Protein AF-A0A5B2YWI3-F1 (afdb_monomer_lite)

Foldseek 3Di:
DPPPPVVVVVVLVVVVVVVVVVVVVVVVVVVVVVVVVVVVVVVVVVVVLVVVLVVQCVPDDPVSNVVSVVVSVVVVVVVCVVVVVVVVVVVVVVVCVVVVVVVVVVVVVVVVVVLVVCLVVLLVPPLDQDALLVLCVVVVVQQPAAEDEQQAFPLSQVVSCPPVQWHFYAYPVLATQDIGGVCQLCVQPNNVCCVPPRRNPGNQRSLVVRQGADPQSRHGAHPSHDPQEFEAESRDGLSVVLVRQCVPPSRQSHKYQYAYPVRHGGGIDGNVSSRDD

Sequence (277 aa):
MLVNKKNSNEELNRNISKSNNLGGIFHDQLAKILIFSIIGLIVGLIIIHVYGVVFMMGIAGDEIKQKAFDSINTSNQNLFNALLPLFGAWIGAIIAFYFGTKNMDKVYDSLSNTQKSLVEATTNKKITSESLAEIISKNSDSLNIRKVKLGNTIKEAVDQAGILSNVLLIDDNEQPLGLLFISDVTSRVSKDEIEAKYSKTSVKDFLQQFEVLDNITKQKWTVAGVKNYVVVKITDSAKETAQKLQESGFGLSARGVILNNENKPFAIISFDKLVVQ

Secondary structure (DSSP, 8-state):
--SHHHHHHHHHHHHHHHHHHHHHHHHHHHHHHHHHHHHHHHHHHHHHHHHHHHHHHHH--HHHHHHHHHHHHHHHHHHHHHHHHHHHHHHHHHHHHHHHHHHHHHHHHHHHHHHHHHHHHHHHTT--SSBHHHHHHH-HHHH---EEETTSBHHHHHHHHGGG-EEEEE-TTS-EEEEEEHHHHHTTS-HHHHHHTSTTSBHHHHHHHTTPBPTTT-PBP-TT----SEEEETTSBHHHHHHHHHHTS-GGG-EEEEE-TTS-EEEEEEGGGGS--

Radius of gyration: 30.48 Å; chains: 1; bounding box: 76×45×86 Å

pLDDT: mean 82.08, std 13.84, range [46.5, 98.31]

Structure (mmCIF, N/CA/C/O backbone):
data_AF-A0A5B2YWI3-F1
#
_entry.id   AF-A0A5B2YWI3-F1
#
loop_
_atom_site.group_PDB
_atom_site.id
_atom_site.type_symbol
_atom_site.label_atom_id
_atom_site.label_alt_id
_atom_site.label_comp_id
_atom_site.label_asym_id
_atom_site.label_entity_id
_atom_site.label_seq_id
_atom_site.pdbx_PDB_ins_code
_atom_site.Cartn_x
_atom_site.Cartn_y
_atom_site.Cartn_z
_atom_site.occupancy
_atom_site.B_iso_or_equiv
_atom_site.auth_seq_id
_atom_site.auth_comp_id
_atom_site.auth_asym_id
_atom_site.auth_atom_id
_atom_site.pdbx_PDB_model_num
ATOM 1 N N . MET A 1 1 ? -1.315 19.128 25.408 1.00 51.31 1 MET A N 1
ATOM 2 C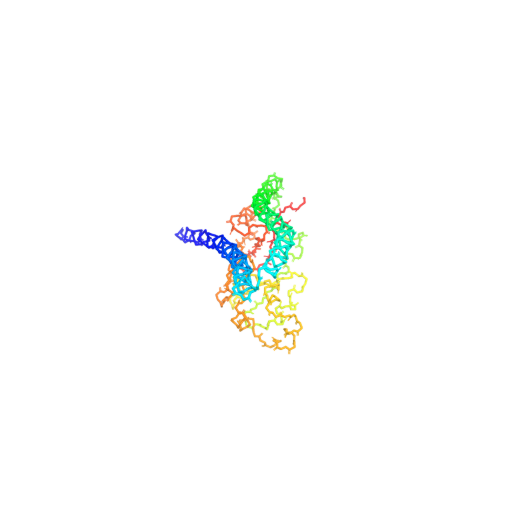 CA . MET A 1 1 ? -0.885 18.004 24.540 1.00 51.31 1 MET A CA 1
ATOM 3 C C . MET A 1 1 ? -1.127 18.321 23.049 1.00 51.31 1 MET A C 1
ATOM 5 O O . MET A 1 1 ? -1.657 17.498 22.319 1.00 51.31 1 MET A O 1
ATOM 9 N N . LEU A 1 2 ? -0.750 19.524 22.582 1.00 46.94 2 LEU A N 1
ATOM 10 C CA . LEU A 1 2 ? -1.032 20.030 21.219 1.00 46.94 2 LEU A CA 1
ATOM 11 C C . LEU A 1 2 ? 0.236 20.246 20.369 1.00 46.94 2 LEU A C 1
ATOM 13 O O . LEU A 1 2 ? 0.150 20.644 19.215 1.00 46.94 2 LEU A O 1
ATOM 17 N N . VAL A 1 3 ? 1.417 19.951 20.920 1.00 48.62 3 VAL A N 1
ATOM 18 C CA . VAL A 1 3 ? 2.710 20.271 20.292 1.00 48.62 3 VAL A CA 1
ATOM 19 C C . VAL A 1 3 ? 3.150 19.214 19.263 1.00 48.62 3 VAL A C 1
ATOM 21 O O . VAL A 1 3 ? 3.983 19.500 18.416 1.00 48.62 3 VAL A O 1
ATOM 24 N N . ASN A 1 4 ? 2.543 18.018 19.240 1.00 54.75 4 ASN A N 1
ATOM 25 C CA . ASN A 1 4 ? 3.059 16.900 18.434 1.00 54.75 4 ASN A CA 1
ATOM 26 C C . ASN A 1 4 ? 2.421 16.727 17.036 1.00 54.75 4 ASN A C 1
ATOM 28 O O . ASN A 1 4 ? 2.931 15.965 16.222 1.00 54.75 4 ASN A O 1
ATOM 32 N N . LYS A 1 5 ? 1.325 17.436 16.715 1.00 48.81 5 LYS A N 1
ATOM 33 C CA . LYS A 1 5 ? 0.694 17.348 15.378 1.00 48.81 5 LYS A CA 1
ATOM 34 C C . LYS A 1 5 ? 1.457 18.125 14.300 1.00 48.81 5 LYS A C 1
ATOM 36 O O . LYS A 1 5 ? 1.437 17.728 13.140 1.00 48.81 5 LYS A O 1
ATOM 41 N N . LYS A 1 6 ? 2.145 19.210 14.673 1.00 57.22 6 LYS A N 1
ATOM 42 C CA . LYS A 1 6 ? 2.868 20.055 13.712 1.00 57.22 6 LYS A CA 1
ATOM 43 C C . LYS A 1 6 ? 4.091 19.333 13.130 1.00 57.22 6 LYS A C 1
ATOM 45 O O . LYS A 1 6 ? 4.275 19.342 11.919 1.00 57.22 6 LYS A O 1
ATOM 50 N N . ASN A 1 7 ? 4.825 18.598 13.969 1.00 64.94 7 ASN A N 1
ATOM 51 C CA . ASN A 1 7 ? 6.004 17.838 13.544 1.00 64.94 7 ASN A CA 1
ATOM 52 C C . ASN A 1 7 ? 5.653 16.664 12.615 1.00 64.94 7 ASN A C 1
ATOM 54 O O . ASN A 1 7 ? 6.358 16.432 11.640 1.00 64.94 7 ASN A O 1
ATOM 58 N N . SER A 1 8 ? 4.530 15.975 12.854 1.00 60.38 8 SER A N 1
ATOM 59 C CA . SER A 1 8 ? 4.089 14.848 12.015 1.00 60.38 8 SER A CA 1
ATOM 60 C C . SER A 1 8 ? 3.757 15.274 10.580 1.00 60.38 8 SER A C 1
ATOM 62 O O . SER A 1 8 ? 4.061 14.547 9.637 1.00 60.38 8 SER A O 1
ATOM 64 N N . ASN A 1 9 ? 3.150 16.451 10.400 1.00 55.88 9 ASN A N 1
ATOM 65 C CA . ASN A 1 9 ? 2.827 16.975 9.070 1.00 55.88 9 ASN A CA 1
ATOM 66 C C . ASN A 1 9 ? 4.073 17.492 8.337 1.00 55.88 9 ASN A C 1
ATOM 68 O O . ASN A 1 9 ? 4.183 17.325 7.123 1.00 55.88 9 ASN A O 1
ATOM 72 N N . GLU A 1 10 ? 5.031 18.086 9.054 1.00 68.69 10 GLU A N 1
ATOM 73 C CA . GLU A 1 10 ? 6.310 18.504 8.467 1.00 68.69 10 GLU A CA 1
ATOM 74 C C . GLU A 1 10 ? 7.158 17.303 8.023 1.00 68.69 10 GLU A C 1
ATOM 76 O O . GLU A 1 10 ? 7.793 17.347 6.967 1.00 68.69 10 GLU A O 1
ATOM 81 N N . GLU A 1 11 ? 7.124 16.204 8.777 1.00 65.00 11 GLU A N 1
ATOM 82 C CA . GLU A 1 11 ? 7.841 14.973 8.445 1.00 65.00 11 GLU A CA 1
ATOM 83 C C . GLU A 1 11 ? 7.199 14.226 7.263 1.00 65.00 11 GLU A C 1
ATOM 85 O O . GLU A 1 11 ? 7.910 13.794 6.351 1.00 65.00 11 GLU A O 1
ATOM 90 N N . LEU A 1 12 ? 5.862 14.167 7.198 1.00 55.69 12 LEU A N 1
ATOM 91 C CA . LEU A 1 12 ? 5.133 13.628 6.043 1.00 55.69 12 LEU A CA 1
ATOM 92 C C . LEU A 1 12 ? 5.421 14.442 4.769 1.00 55.69 12 LEU A C 1
ATOM 94 O O . LEU A 1 12 ? 5.770 13.868 3.738 1.00 55.69 12 LEU A O 1
ATOM 98 N N . ASN A 1 13 ? 5.375 15.777 4.852 1.00 53.84 13 ASN A N 1
ATOM 99 C CA . ASN A 1 13 ? 5.700 16.655 3.724 1.00 53.84 13 ASN A CA 1
ATOM 100 C C . ASN A 1 13 ? 7.167 16.523 3.284 1.00 53.84 13 ASN A C 1
ATOM 102 O O . ASN A 1 13 ? 7.450 16.529 2.084 1.00 53.84 13 ASN A O 1
ATOM 106 N N . ARG A 1 14 ? 8.110 16.334 4.221 1.00 66.06 14 ARG A N 1
ATOM 107 C CA . ARG A 1 14 ? 9.514 16.018 3.891 1.00 66.06 14 ARG A CA 1
ATOM 108 C C . ARG A 1 14 ? 9.659 14.678 3.176 1.00 66.06 14 ARG A C 1
ATOM 110 O O . ARG A 1 14 ? 10.455 14.582 2.244 1.00 66.06 14 ARG A O 1
ATOM 117 N N . ASN A 1 15 ? 8.914 13.658 3.589 1.00 55.47 15 ASN A N 1
ATOM 118 C CA . ASN A 1 15 ? 8.989 12.330 2.982 1.00 55.47 15 ASN A CA 1
ATOM 119 C C . ASN A 1 15 ? 8.347 12.296 1.587 1.00 55.47 15 ASN A C 1
ATOM 121 O O . ASN A 1 15 ? 8.927 11.706 0.676 1.00 55.47 15 ASN A O 1
ATOM 125 N N . ILE A 1 16 ? 7.236 13.010 1.377 1.00 51.94 16 ILE A N 1
ATOM 126 C CA . ILE A 1 16 ? 6.629 13.203 0.048 1.00 51.94 16 ILE A CA 1
ATOM 127 C C . ILE A 1 16 ? 7.585 13.987 -0.866 1.00 51.94 16 ILE A C 1
ATOM 129 O O . ILE A 1 16 ? 7.842 13.575 -1.995 1.00 51.94 16 ILE A O 1
ATOM 133 N N . SER A 1 17 ? 8.203 15.059 -0.358 1.00 48.91 17 SER A N 1
ATOM 134 C CA . SER A 1 17 ? 9.234 15.818 -1.082 1.00 48.91 17 SER A CA 1
ATOM 135 C C . SER A 1 17 ? 10.439 14.949 -1.473 1.00 48.91 17 SER A C 1
ATOM 137 O O . SER A 1 17 ? 10.913 15.034 -2.607 1.00 48.91 17 SER A O 1
ATOM 139 N N . LYS A 1 18 ? 10.914 14.067 -0.580 1.00 50.62 18 LYS A N 1
ATOM 140 C CA . LYS A 1 18 ? 12.000 13.117 -0.876 1.00 50.62 18 LYS A CA 1
ATOM 141 C C . LYS A 1 18 ? 11.598 12.048 -1.892 1.00 50.62 18 LYS A C 1
ATOM 143 O O . LYS A 1 18 ? 12.406 11.735 -2.759 1.00 50.62 18 LYS A O 1
ATOM 148 N N . SER A 1 19 ? 10.380 11.512 -1.809 1.00 46.50 19 SER A N 1
ATOM 149 C CA . SER A 1 19 ? 9.840 10.536 -2.769 1.00 46.50 19 SER A CA 1
ATOM 150 C C . SER A 1 19 ? 9.748 11.126 -4.178 1.00 46.50 19 SER A C 1
ATOM 152 O O . SER A 1 19 ? 10.214 10.515 -5.140 1.00 46.50 19 SER A O 1
ATOM 154 N N . ASN A 1 20 ? 9.236 12.354 -4.292 1.00 52.19 20 ASN A N 1
ATOM 155 C CA . ASN A 1 20 ? 9.150 13.067 -5.568 1.00 52.19 20 ASN A CA 1
ATOM 156 C C . ASN A 1 20 ? 10.547 13.394 -6.124 1.00 52.19 20 ASN A C 1
ATOM 158 O O . ASN A 1 20 ? 10.772 13.304 -7.330 1.00 52.19 20 ASN A O 1
ATOM 162 N N . ASN A 1 21 ? 11.516 13.678 -5.246 1.00 55.94 21 ASN A N 1
ATOM 163 C CA . ASN A 1 21 ? 12.917 13.815 -5.642 1.00 55.94 21 ASN A CA 1
ATOM 164 C C . ASN A 1 21 ? 13.543 12.489 -6.092 1.00 55.94 21 ASN A C 1
ATOM 166 O O . ASN A 1 21 ? 14.336 12.501 -7.023 1.00 55.94 21 ASN A O 1
ATOM 170 N N . LEU A 1 22 ? 13.204 11.345 -5.487 1.00 50.38 22 LEU A N 1
ATOM 171 C CA . LEU A 1 22 ? 13.764 10.049 -5.890 1.00 50.38 22 LEU A CA 1
ATOM 172 C C . LEU A 1 22 ? 13.316 9.643 -7.298 1.00 50.38 22 LEU A C 1
ATOM 174 O O . LEU A 1 22 ? 14.142 9.185 -8.084 1.00 50.38 22 LEU A O 1
ATOM 178 N N . GLY A 1 23 ? 12.038 9.863 -7.628 1.00 58.47 23 GLY A N 1
ATOM 179 C CA . GLY A 1 23 ? 11.531 9.689 -8.991 1.00 58.47 23 GLY A CA 1
ATOM 180 C C . GLY A 1 23 ? 12.249 10.613 -9.974 1.00 58.47 23 GLY A C 1
ATOM 181 O O . GLY A 1 23 ? 12.779 10.148 -10.980 1.00 58.47 23 GLY A O 1
ATOM 182 N N . GLY A 1 24 ? 12.370 11.902 -9.636 1.00 64.56 24 GLY A N 1
ATOM 183 C CA . GLY A 1 24 ? 13.103 12.876 -10.451 1.00 64.56 24 GLY A CA 1
ATOM 184 C C . GLY A 1 24 ? 14.574 12.507 -10.675 1.00 64.56 24 GLY A C 1
ATOM 185 O O . GLY A 1 24 ? 15.054 12.558 -11.804 1.00 64.56 24 GLY A O 1
ATOM 186 N N . ILE A 1 25 ? 15.276 12.062 -9.629 1.00 67.75 25 ILE A N 1
ATOM 187 C CA . ILE A 1 25 ? 16.683 11.643 -9.698 1.00 67.75 25 ILE A CA 1
ATOM 188 C C . ILE A 1 25 ? 16.831 10.373 -10.540 1.00 67.75 25 ILE A C 1
ATOM 190 O O . ILE A 1 25 ? 17.742 10.298 -11.359 1.00 67.75 25 ILE A O 1
ATOM 194 N N . PHE A 1 26 ? 15.951 9.382 -10.372 1.00 68.62 26 PHE A N 1
ATOM 195 C CA . PHE A 1 26 ? 16.012 8.141 -11.148 1.00 68.62 26 PHE A CA 1
ATOM 196 C C . PHE A 1 26 ? 15.735 8.389 -12.635 1.00 68.62 26 PHE A C 1
ATOM 198 O O . PHE A 1 26 ? 16.459 7.877 -13.488 1.00 68.62 26 PHE A O 1
ATOM 205 N N . HIS A 1 27 ? 14.745 9.229 -12.951 1.00 65.06 27 HIS A N 1
ATOM 206 C CA . HIS A 1 27 ? 14.454 9.631 -14.326 1.00 65.06 27 HIS A CA 1
ATOM 207 C C . HIS A 1 27 ? 15.604 10.427 -14.957 1.00 65.06 27 HIS A C 1
ATOM 209 O O . HIS A 1 27 ? 15.972 10.151 -16.098 1.00 65.06 27 HIS A O 1
ATOM 215 N N . ASP A 1 28 ? 16.215 11.352 -14.216 1.00 73.44 28 ASP A N 1
ATOM 216 C CA . ASP A 1 28 ? 17.361 12.141 -14.683 1.00 73.44 28 ASP A CA 1
ATOM 217 C C . ASP A 1 28 ? 18.615 11.269 -14.898 1.00 73.44 28 ASP A C 1
ATOM 219 O O . ASP A 1 28 ? 19.306 11.395 -15.909 1.00 73.44 28 ASP A O 1
ATOM 223 N N . GLN A 1 29 ? 18.880 10.315 -14.000 1.00 76.81 29 GLN A N 1
ATOM 224 C CA . GLN A 1 29 ? 19.989 9.359 -14.123 1.00 76.81 29 GLN A CA 1
ATOM 225 C C . GLN A 1 29 ? 19.813 8.430 -15.332 1.00 76.81 29 GLN A C 1
ATOM 227 O O . GLN A 1 29 ? 20.747 8.270 -16.119 1.00 76.81 29 GLN A O 1
ATOM 232 N N . LEU A 1 30 ? 18.620 7.855 -15.523 1.00 72.75 30 LEU A N 1
ATOM 233 C CA . LEU A 1 30 ? 18.324 7.009 -16.684 1.00 72.75 30 LEU A CA 1
ATOM 234 C C . LEU A 1 30 ? 18.436 7.783 -17.996 1.00 72.75 30 LEU A C 1
ATOM 236 O O . LEU A 1 30 ? 19.030 7.274 -18.945 1.00 72.75 30 LEU A O 1
ATOM 240 N N . ALA A 1 31 ? 17.911 9.011 -18.044 1.00 74.25 31 ALA A N 1
ATOM 241 C CA . ALA A 1 31 ? 18.015 9.870 -19.219 1.00 74.25 31 ALA A CA 1
ATOM 242 C C . ALA A 1 31 ? 19.481 10.172 -19.557 1.00 74.25 31 ALA A C 1
ATOM 244 O O . ALA A 1 31 ? 19.888 10.022 -20.709 1.00 74.25 31 ALA A O 1
ATOM 245 N N . LYS A 1 32 ? 20.297 10.519 -18.554 1.00 78.00 32 LYS A N 1
ATOM 246 C CA . LYS A 1 32 ? 21.740 10.741 -18.727 1.00 78.00 32 LYS A CA 1
ATOM 247 C C . LYS A 1 32 ? 22.443 9.498 -19.259 1.00 78.00 32 LYS A C 1
ATOM 249 O O . LYS A 1 32 ? 23.172 9.610 -20.239 1.00 78.00 32 LYS A O 1
ATOM 254 N N . ILE A 1 33 ? 22.204 8.326 -18.666 1.00 81.75 33 ILE A N 1
ATOM 255 C CA . ILE A 1 33 ? 22.803 7.061 -19.120 1.00 81.75 33 ILE A CA 1
ATOM 256 C C . ILE A 1 33 ? 22.428 6.790 -20.580 1.00 81.75 33 ILE A C 1
ATOM 258 O O . ILE A 1 33 ? 23.317 6.569 -21.394 1.00 81.75 33 ILE A O 1
ATOM 262 N N . LEU A 1 34 ? 21.144 6.890 -20.937 1.00 76.81 34 LEU A N 1
ATOM 263 C CA . LEU A 1 34 ? 20.674 6.697 -22.313 1.00 76.81 34 LEU A CA 1
ATOM 264 C C . LEU A 1 34 ? 21.344 7.662 -23.300 1.00 76.81 34 LEU A C 1
ATOM 266 O O . LEU A 1 34 ? 21.800 7.234 -24.360 1.00 76.81 34 LEU A O 1
ATOM 270 N N . ILE A 1 35 ? 21.447 8.945 -22.944 1.00 78.25 35 ILE A N 1
ATOM 271 C CA . ILE A 1 35 ? 22.103 9.962 -23.775 1.00 78.25 35 ILE A CA 1
ATOM 272 C C . ILE A 1 35 ? 23.592 9.634 -23.951 1.00 78.25 35 ILE A C 1
ATOM 274 O O . ILE A 1 35 ? 24.078 9.594 -25.082 1.00 78.25 35 ILE A O 1
ATOM 278 N N . PHE A 1 36 ? 24.317 9.350 -22.865 1.00 82.88 36 PHE A N 1
ATOM 279 C CA . PHE A 1 36 ? 25.749 9.044 -22.930 1.00 82.88 36 PHE A CA 1
ATOM 280 C C . PHE A 1 36 ? 26.041 7.737 -23.674 1.00 82.88 36 PHE A C 1
ATOM 282 O O . PHE A 1 36 ? 26.993 7.691 -24.450 1.00 82.88 36 PHE A O 1
ATOM 289 N N . SER A 1 37 ? 25.221 6.697 -23.496 1.00 78.62 37 SER A N 1
ATOM 290 C CA . SER A 1 37 ? 25.368 5.430 -24.219 1.00 78.62 37 SER A CA 1
ATOM 291 C C . SER A 1 37 ? 25.197 5.612 -25.727 1.00 78.62 37 SER A C 1
ATOM 293 O O . SER A 1 37 ? 25.974 5.055 -26.501 1.00 78.62 37 SER A O 1
ATOM 295 N N . ILE A 1 38 ? 24.228 6.426 -26.156 1.00 78.25 38 ILE A N 1
ATOM 296 C CA . ILE A 1 38 ? 23.991 6.698 -27.580 1.00 78.25 38 ILE A CA 1
ATOM 297 C C . ILE A 1 38 ? 25.116 7.549 -28.172 1.00 78.25 38 ILE A C 1
ATOM 299 O O . ILE A 1 38 ? 25.629 7.214 -29.238 1.00 78.25 38 ILE A O 1
ATOM 303 N N . ILE A 1 39 ? 25.550 8.605 -27.475 1.00 82.88 39 ILE A N 1
ATOM 304 C CA . ILE A 1 39 ? 26.697 9.418 -27.912 1.00 82.88 39 ILE A CA 1
ATOM 305 C C . ILE A 1 39 ? 27.948 8.541 -28.030 1.00 82.88 39 ILE A C 1
ATOM 307 O O . ILE A 1 39 ? 28.644 8.606 -29.041 1.00 82.88 39 ILE A O 1
ATOM 311 N N . GLY A 1 40 ? 28.205 7.682 -27.040 1.00 85.62 40 GLY A N 1
ATOM 312 C CA . GLY A 1 40 ? 29.332 6.752 -27.054 1.00 85.62 40 GLY A CA 1
ATOM 313 C C . GLY A 1 40 ? 29.288 5.793 -28.243 1.00 85.62 40 GLY A C 1
ATOM 314 O O . GLY A 1 40 ? 30.303 5.599 -28.911 1.00 85.62 40 GLY A O 1
ATOM 315 N N . LEU A 1 41 ? 28.109 5.252 -28.561 1.00 83.38 41 LEU A N 1
ATOM 316 C CA . LEU A 1 41 ? 27.920 4.373 -29.714 1.00 83.38 41 LEU A CA 1
ATOM 317 C C . LEU A 1 41 ? 28.159 5.107 -31.044 1.00 83.38 41 LEU A C 1
ATOM 319 O O . LEU A 1 41 ? 28.870 4.587 -31.902 1.00 83.38 41 LEU A O 1
ATOM 323 N N . ILE A 1 42 ? 27.636 6.327 -31.202 1.00 80.69 42 ILE A N 1
ATOM 324 C CA . ILE A 1 42 ? 27.843 7.145 -32.411 1.00 80.69 42 ILE A CA 1
ATOM 325 C C . ILE A 1 42 ? 29.327 7.488 -32.589 1.00 80.69 42 ILE A C 1
ATOM 327 O O . ILE A 1 42 ? 29.881 7.284 -33.668 1.00 80.69 42 ILE A O 1
ATOM 331 N N . VAL A 1 43 ? 29.990 7.965 -31.531 1.00 85.50 43 VAL A N 1
ATOM 332 C CA . VAL A 1 43 ? 31.422 8.302 -31.562 1.00 85.50 43 VAL A CA 1
ATOM 333 C C . VAL A 1 43 ? 32.263 7.066 -31.888 1.00 85.50 43 VAL A C 1
ATOM 335 O O . VAL A 1 43 ? 33.155 7.143 -32.731 1.00 85.50 43 VAL A O 1
ATOM 338 N N . GLY A 1 44 ? 31.949 5.915 -31.286 1.00 87.06 44 GLY A N 1
ATOM 339 C CA . GLY A 1 44 ? 32.630 4.651 -31.567 1.00 87.06 44 GLY A CA 1
ATOM 340 C C . GLY A 1 44 ? 32.519 4.230 -33.035 1.00 87.06 44 GLY A C 1
ATOM 341 O O . GLY A 1 44 ? 33.530 3.896 -33.653 1.00 87.06 44 GLY A O 1
ATOM 342 N N . LEU A 1 45 ? 31.320 4.314 -33.620 1.00 82.81 45 LEU A N 1
ATOM 343 C CA . LEU A 1 45 ? 31.102 4.002 -35.038 1.00 82.81 45 LEU A CA 1
ATOM 344 C C . LEU A 1 45 ? 31.886 4.941 -35.966 1.00 82.81 45 LEU A C 1
ATOM 346 O O . LEU A 1 45 ? 32.492 4.473 -36.930 1.00 82.81 45 LEU A O 1
ATOM 350 N N . ILE A 1 46 ? 31.926 6.242 -35.659 1.00 81.19 46 ILE A N 1
ATOM 351 C CA . ILE A 1 46 ? 32.692 7.225 -36.440 1.00 81.19 46 ILE A CA 1
ATOM 352 C C . ILE A 1 46 ? 34.194 6.921 -36.376 1.00 81.19 46 ILE A C 1
ATOM 354 O O . ILE A 1 46 ? 34.854 6.920 -37.413 1.00 81.19 46 ILE A O 1
ATOM 358 N N . ILE A 1 47 ? 34.736 6.624 -35.189 1.00 87.00 47 ILE A N 1
ATOM 359 C CA . ILE A 1 47 ? 36.164 6.306 -35.017 1.00 87.00 47 ILE A CA 1
ATOM 360 C C . ILE A 1 47 ? 36.545 5.063 -35.825 1.00 87.00 47 ILE A C 1
ATOM 362 O O . ILE A 1 47 ? 37.526 5.102 -36.569 1.00 87.00 47 ILE A O 1
ATOM 366 N N . ILE A 1 48 ? 35.765 3.981 -35.713 1.00 84.81 48 ILE A N 1
ATOM 367 C CA . ILE A 1 48 ? 36.007 2.736 -36.460 1.00 84.81 48 ILE A CA 1
ATOM 368 C C . ILE A 1 48 ? 35.990 3.010 -37.967 1.00 84.81 48 ILE A C 1
ATOM 370 O O . ILE A 1 48 ? 36.873 2.545 -38.690 1.00 84.81 48 ILE A O 1
ATOM 374 N N . HIS A 1 49 ? 35.021 3.800 -38.434 1.00 79.81 49 HIS A N 1
ATOM 375 C CA . HIS A 1 49 ? 34.901 4.142 -39.845 1.00 79.81 49 HIS A CA 1
ATOM 376 C C . HIS A 1 49 ? 36.101 4.961 -40.349 1.00 79.81 49 HIS A C 1
ATOM 378 O O . HIS A 1 49 ? 36.742 4.571 -41.324 1.00 79.81 49 HIS A O 1
ATOM 384 N N . VAL A 1 50 ? 36.458 6.055 -39.663 1.00 82.88 50 VAL A N 1
ATOM 385 C CA . VAL A 1 50 ? 37.598 6.913 -40.037 1.00 82.88 50 VAL A CA 1
ATOM 386 C C . VAL A 1 50 ? 38.905 6.123 -40.034 1.00 82.88 50 VAL A C 1
ATOM 388 O O . VAL A 1 50 ? 39.699 6.252 -40.965 1.00 82.88 50 VAL A O 1
ATOM 391 N N . TYR A 1 51 ? 39.119 5.273 -39.028 1.00 86.88 51 TYR A N 1
ATOM 392 C CA . TYR A 1 51 ? 40.322 4.449 -38.946 1.00 86.88 51 TYR A CA 1
ATOM 393 C C . TYR A 1 51 ? 40.429 3.481 -40.130 1.00 86.88 51 TYR A C 1
ATOM 395 O O . TYR A 1 51 ? 41.487 3.383 -40.751 1.00 86.88 51 TYR A O 1
ATOM 403 N N . GLY A 1 52 ? 39.323 2.824 -40.499 1.00 80.81 52 GLY A N 1
ATOM 404 C CA . GLY A 1 52 ? 39.271 1.949 -41.672 1.00 80.81 52 GLY A CA 1
ATOM 405 C C . GLY A 1 52 ? 39.579 2.684 -42.980 1.00 80.81 52 GLY A C 1
ATOM 406 O O . GLY A 1 52 ? 40.345 2.182 -43.802 1.00 80.81 52 GLY A O 1
ATOM 407 N N . VAL A 1 53 ? 39.043 3.898 -43.146 1.00 78.00 53 VAL A N 1
ATOM 408 C CA . VAL A 1 53 ? 39.295 4.756 -44.317 1.00 78.00 53 VAL A CA 1
ATOM 409 C C . VAL A 1 53 ? 40.770 5.145 -44.423 1.00 78.00 53 VAL A C 1
ATOM 411 O O . VAL A 1 53 ? 41.385 4.945 -45.472 1.00 78.00 53 VAL A O 1
ATOM 414 N N . VAL A 1 54 ? 41.351 5.675 -43.341 1.00 83.12 54 VAL A N 1
ATOM 415 C CA . VAL A 1 54 ? 42.753 6.125 -43.311 1.00 83.12 54 VAL A CA 1
ATOM 416 C C . VAL A 1 54 ? 43.702 4.955 -43.566 1.00 83.12 54 VAL A C 1
ATOM 418 O O . VAL A 1 54 ? 44.635 5.083 -44.359 1.00 83.12 54 VAL A O 1
ATOM 421 N N . PHE A 1 55 ? 43.438 3.803 -42.945 1.00 83.69 55 PHE A N 1
ATOM 422 C CA . PHE A 1 55 ? 44.231 2.594 -43.141 1.00 83.69 55 PHE A CA 1
ATOM 423 C C . PHE A 1 55 ? 44.216 2.132 -44.605 1.00 83.69 55 PHE A C 1
ATOM 425 O O . PHE A 1 55 ? 45.278 1.914 -45.186 1.00 83.69 55 PHE A O 1
ATOM 432 N N . MET A 1 56 ? 43.035 2.056 -45.230 1.00 76.00 56 MET A N 1
ATOM 433 C CA . MET A 1 56 ? 42.885 1.657 -46.637 1.00 76.00 56 MET A CA 1
ATOM 434 C C . MET A 1 56 ? 43.561 2.637 -47.606 1.00 76.00 56 MET A C 1
ATOM 436 O O . MET A 1 56 ? 44.195 2.206 -48.569 1.00 76.00 56 MET A O 1
ATOM 440 N N . MET A 1 57 ? 43.474 3.948 -47.355 1.00 77.06 57 MET A N 1
ATOM 441 C CA . MET A 1 57 ? 44.120 4.961 -48.201 1.00 77.06 57 MET A CA 1
ATOM 442 C C . MET A 1 57 ? 45.652 4.954 -48.097 1.00 77.06 57 MET A C 1
ATOM 444 O O . MET A 1 57 ? 46.321 5.301 -49.071 1.00 77.06 57 MET A O 1
ATOM 448 N N . GLY A 1 58 ? 46.208 4.557 -46.948 1.00 80.94 58 GLY A N 1
ATOM 449 C CA . GLY A 1 58 ? 47.655 4.534 -46.714 1.00 80.94 58 GLY A CA 1
ATOM 450 C C . GLY A 1 58 ? 48.405 3.398 -47.419 1.00 80.94 58 GLY A C 1
ATOM 451 O O . GLY A 1 58 ? 49.604 3.523 -47.651 1.00 80.94 58 GLY A O 1
ATOM 452 N N . ILE A 1 59 ? 47.717 2.308 -47.774 1.00 78.06 59 ILE A N 1
ATOM 453 C CA . ILE A 1 59 ? 48.336 1.083 -48.322 1.00 78.06 59 ILE A CA 1
ATOM 454 C C . ILE A 1 59 ? 48.018 0.826 -49.805 1.00 78.06 59 ILE A C 1
ATOM 456 O O . ILE A 1 59 ? 48.595 -0.071 -50.415 1.00 78.06 59 ILE A O 1
ATOM 460 N N . ALA A 1 60 ? 47.094 1.586 -50.394 1.00 76.06 60 ALA A N 1
ATOM 461 C CA . ALA A 1 60 ? 46.563 1.350 -51.735 1.00 76.06 60 ALA A CA 1
ATOM 462 C C . ALA A 1 60 ? 47.316 2.129 -52.835 1.00 76.06 60 ALA A C 1
ATOM 464 O O . ALA A 1 60 ? 47.652 3.297 -52.654 1.00 76.06 60 ALA A O 1
ATOM 465 N N . GLY A 1 61 ? 47.524 1.516 -54.009 1.00 81.94 61 GLY A N 1
ATOM 466 C CA . GLY A 1 61 ? 47.943 2.220 -55.237 1.00 81.94 61 GLY A CA 1
ATOM 467 C C . GLY A 1 61 ? 46.814 3.078 -55.836 1.00 81.94 61 GLY A C 1
ATOM 468 O O . GLY A 1 61 ? 45.658 2.914 -55.456 1.00 81.94 61 GLY A O 1
ATOM 469 N N . ASP A 1 62 ? 47.108 3.987 -56.771 1.00 81.31 62 ASP A N 1
ATOM 470 C CA . ASP A 1 62 ? 46.155 5.034 -57.198 1.00 81.31 62 ASP A CA 1
ATOM 471 C C . ASP A 1 62 ? 44.836 4.509 -57.809 1.00 81.31 62 ASP A C 1
ATOM 473 O O . ASP A 1 62 ? 43.768 5.024 -57.479 1.00 81.31 62 ASP A O 1
ATOM 477 N N . GLU A 1 63 ? 44.856 3.420 -58.586 1.00 79.81 63 GLU A N 1
ATOM 478 C CA . GLU A 1 63 ? 43.618 2.767 -59.059 1.00 79.81 63 GLU A CA 1
ATOM 479 C C . GLU A 1 63 ? 42.799 2.135 -57.918 1.00 79.81 63 GLU A C 1
ATOM 481 O O . GLU A 1 63 ? 41.565 2.110 -57.948 1.00 79.81 63 GLU A O 1
ATOM 486 N N . ILE A 1 64 ? 43.478 1.630 -56.885 1.00 78.25 64 ILE A N 1
ATOM 487 C CA . ILE A 1 64 ? 42.842 1.037 -55.703 1.00 78.25 64 ILE A CA 1
ATOM 488 C C . ILE A 1 64 ? 42.248 2.146 -54.827 1.00 78.25 64 ILE A C 1
ATOM 490 O O . ILE A 1 64 ? 41.166 1.959 -54.271 1.00 78.25 64 ILE A O 1
ATOM 494 N N . LYS A 1 65 ? 42.885 3.322 -54.757 1.00 77.19 65 LYS A N 1
ATOM 495 C CA . LYS A 1 65 ? 42.357 4.487 -54.029 1.00 77.19 65 LYS A CA 1
ATOM 496 C C . LYS A 1 65 ? 41.026 4.964 -54.599 1.00 77.19 65 LYS A C 1
ATOM 498 O O . LYS A 1 65 ? 40.132 5.272 -53.818 1.00 77.19 65 LYS A O 1
ATOM 503 N N . GLN A 1 66 ? 40.864 4.991 -55.923 1.00 80.25 66 GLN A N 1
ATOM 504 C CA . GLN A 1 66 ? 39.609 5.439 -56.533 1.00 80.25 66 GLN A CA 1
ATOM 505 C C . GLN A 1 66 ? 38.456 4.464 -56.250 1.00 80.25 66 GLN A C 1
ATOM 507 O O . GLN A 1 66 ? 37.402 4.882 -55.775 1.00 80.25 66 GLN A O 1
ATOM 512 N N . LYS A 1 67 ? 38.691 3.150 -56.392 1.00 80.31 67 LYS A N 1
ATOM 513 C CA . LYS A 1 67 ? 37.713 2.119 -55.988 1.00 80.31 67 LYS A CA 1
ATOM 514 C C . LYS A 1 67 ? 37.412 2.147 -54.487 1.00 80.31 67 LYS A C 1
ATOM 516 O O . LYS A 1 67 ? 36.267 1.948 -54.083 1.00 80.31 67 LYS A O 1
ATOM 521 N N . ALA A 1 68 ? 38.421 2.404 -53.653 1.00 76.12 68 ALA A N 1
ATOM 522 C CA . ALA A 1 68 ? 38.233 2.574 -52.217 1.00 76.12 68 ALA A CA 1
ATOM 523 C C . ALA A 1 68 ? 37.360 3.800 -51.916 1.00 76.12 68 ALA A C 1
ATOM 525 O O . ALA A 1 68 ? 36.469 3.704 -51.080 1.00 76.12 68 ALA A O 1
ATOM 526 N N . PHE A 1 69 ? 37.552 4.915 -52.624 1.00 79.69 69 PHE A N 1
ATOM 527 C CA . PHE A 1 69 ? 36.751 6.127 -52.454 1.00 79.69 69 PHE A CA 1
ATOM 528 C C . PHE A 1 69 ? 35.266 5.884 -52.758 1.00 79.69 69 PHE A C 1
ATOM 530 O O . PHE A 1 69 ? 34.408 6.222 -51.941 1.00 79.69 69 PHE A O 1
ATOM 537 N N . ASP A 1 70 ? 34.961 5.214 -53.871 1.00 82.88 70 ASP A N 1
ATOM 538 C CA . ASP A 1 70 ? 33.584 4.860 -54.239 1.00 82.88 70 ASP A CA 1
ATOM 539 C C . ASP A 1 70 ? 32.949 3.893 -53.224 1.00 82.88 70 ASP A C 1
ATOM 541 O O . ASP A 1 70 ? 31.786 4.050 -52.828 1.00 82.88 70 ASP A O 1
ATOM 545 N N . SER A 1 71 ? 33.731 2.926 -52.729 1.00 79.12 71 SER A N 1
ATOM 546 C CA . SER A 1 71 ? 33.299 1.998 -51.678 1.00 79.12 71 SER A CA 1
ATOM 547 C C . SER A 1 71 ? 33.029 2.710 -50.350 1.00 79.12 71 SER A C 1
ATOM 549 O O . SER A 1 71 ? 32.060 2.382 -49.665 1.00 79.12 71 SER A O 1
ATOM 551 N N . ILE A 1 72 ? 33.856 3.690 -49.976 1.00 80.56 72 ILE A N 1
ATOM 552 C CA . ILE A 1 72 ? 33.680 4.496 -48.762 1.00 80.56 72 ILE A CA 1
ATOM 553 C C . ILE A 1 72 ? 32.430 5.362 -48.887 1.00 80.56 72 ILE A C 1
ATOM 555 O O . ILE A 1 72 ? 31.622 5.402 -47.961 1.00 80.56 72 ILE A O 1
ATOM 559 N N . ASN A 1 73 ? 32.224 6.007 -50.036 1.00 81.75 73 ASN A N 1
ATOM 560 C CA . ASN A 1 73 ? 31.040 6.826 -50.277 1.00 81.75 73 ASN A CA 1
ATOM 561 C C . ASN A 1 73 ? 29.750 5.991 -50.188 1.00 81.75 73 ASN A C 1
ATOM 563 O O . ASN A 1 73 ? 28.796 6.380 -49.515 1.00 81.75 73 ASN A O 1
ATOM 567 N N . THR A 1 74 ? 29.758 4.792 -50.775 1.00 84.06 74 THR A N 1
ATOM 568 C CA . THR A 1 74 ? 28.644 3.835 -50.670 1.00 84.06 74 THR A CA 1
ATOM 569 C C . THR A 1 74 ? 28.427 3.382 -49.222 1.00 84.06 74 THR A C 1
ATOM 571 O O . THR A 1 74 ? 27.297 3.362 -48.731 1.00 84.06 74 THR A O 1
ATOM 574 N N . SER A 1 75 ? 29.504 3.073 -48.492 1.00 81.06 75 SER A N 1
ATOM 575 C CA . SER A 1 75 ? 29.431 2.717 -47.071 1.00 81.06 75 SER A CA 1
ATOM 576 C C . SER A 1 75 ? 28.868 3.855 -46.216 1.00 81.06 75 SER A C 1
ATOM 578 O O . SER A 1 75 ? 28.098 3.589 -45.296 1.00 81.06 75 SER A O 1
ATOM 580 N N . ASN A 1 76 ? 29.220 5.105 -46.515 1.00 79.69 76 ASN A N 1
ATOM 581 C CA . ASN A 1 76 ? 28.718 6.284 -45.813 1.00 79.69 76 ASN A CA 1
ATOM 582 C C . ASN A 1 76 ? 27.232 6.506 -46.060 1.00 79.69 76 ASN A C 1
ATOM 584 O O . ASN A 1 76 ? 26.495 6.769 -45.112 1.00 79.69 76 ASN A O 1
ATOM 588 N N . GLN A 1 77 ? 26.773 6.344 -47.301 1.00 83.38 77 GLN A N 1
ATOM 589 C CA . GLN A 1 77 ? 25.345 6.400 -47.615 1.00 83.38 77 GLN A CA 1
ATOM 590 C C . GLN A 1 77 ? 24.571 5.306 -46.874 1.00 83.38 77 GLN A C 1
ATOM 592 O O . GLN A 1 77 ? 23.538 5.589 -46.273 1.00 83.38 77 GLN A O 1
ATOM 597 N N . ASN A 1 78 ? 25.097 4.079 -46.830 1.00 82.00 78 ASN A N 1
ATOM 598 C CA . ASN A 1 78 ? 24.471 2.980 -46.093 1.00 82.00 78 ASN A CA 1
ATOM 599 C C . ASN A 1 78 ? 24.440 3.234 -44.579 1.00 82.00 78 ASN A C 1
ATOM 601 O O . ASN A 1 78 ? 23.410 3.010 -43.943 1.00 82.00 78 ASN A O 1
ATOM 605 N N . LEU A 1 79 ? 25.535 3.742 -44.003 1.00 78.81 79 LEU A N 1
ATOM 606 C CA . LEU A 1 79 ? 25.600 4.104 -42.588 1.00 78.81 79 LEU A CA 1
ATOM 607 C C . LEU A 1 79 ? 24.603 5.222 -42.261 1.00 78.81 79 LEU A C 1
ATOM 609 O O . LEU A 1 79 ? 23.862 5.118 -41.287 1.00 78.81 79 LEU A O 1
ATOM 613 N N . PHE A 1 80 ? 24.536 6.260 -43.095 1.00 82.06 80 PHE A N 1
ATOM 614 C CA . PHE A 1 80 ? 23.588 7.357 -42.930 1.00 82.06 80 PHE A CA 1
ATOM 615 C C . PHE A 1 80 ? 22.137 6.866 -43.012 1.00 82.06 80 PHE A C 1
ATOM 617 O O . PHE A 1 80 ? 21.331 7.175 -42.134 1.00 82.06 80 PHE A O 1
ATOM 624 N N . ASN A 1 81 ? 21.824 6.027 -44.002 1.00 82.56 81 ASN A N 1
ATOM 625 C CA . ASN A 1 81 ? 20.499 5.431 -44.170 1.00 82.56 81 ASN A CA 1
ATOM 626 C C . ASN A 1 81 ? 20.103 4.524 -42.994 1.00 82.56 81 ASN A C 1
ATOM 628 O O . ASN A 1 81 ? 18.919 4.426 -42.684 1.00 82.56 81 ASN A O 1
ATOM 632 N N . ALA A 1 82 ? 21.064 3.887 -42.318 1.00 79.75 82 ALA A N 1
ATOM 633 C CA . ALA A 1 82 ? 20.812 3.087 -41.119 1.00 79.75 82 ALA A CA 1
ATOM 634 C C . ALA A 1 82 ? 20.666 3.941 -39.845 1.00 79.75 82 ALA A C 1
ATOM 636 O O . ALA A 1 82 ? 19.856 3.625 -38.971 1.00 79.75 82 ALA A O 1
ATOM 637 N N . LEU A 1 83 ? 21.427 5.033 -39.730 1.00 79.69 83 LEU A N 1
ATOM 638 C CA . LEU A 1 83 ? 21.377 5.934 -38.576 1.00 79.69 83 LEU A CA 1
ATOM 639 C C . LEU A 1 83 ? 20.131 6.826 -38.578 1.00 79.69 83 LEU A C 1
ATOM 641 O O . LEU A 1 83 ? 19.632 7.166 -37.506 1.00 79.69 83 LEU A O 1
ATOM 645 N N . LEU A 1 84 ? 19.602 7.185 -39.750 1.00 82.88 84 LEU A N 1
ATOM 646 C CA . LEU A 1 84 ? 18.454 8.086 -39.866 1.00 82.88 84 LEU A CA 1
ATOM 647 C C . LEU A 1 84 ? 17.182 7.534 -39.171 1.00 82.88 84 LEU A C 1
ATOM 649 O O . LEU A 1 84 ? 16.603 8.260 -38.356 1.00 82.88 84 LEU A O 1
ATOM 653 N N . PRO A 1 85 ? 16.763 6.265 -39.372 1.00 82.31 85 PRO A N 1
ATOM 654 C CA . PRO A 1 85 ? 15.654 5.671 -38.622 1.00 82.31 85 PRO A CA 1
ATOM 655 C C . PRO A 1 85 ? 15.927 5.568 -37.120 1.00 82.31 85 PRO A C 1
ATOM 657 O O . PRO A 1 85 ? 15.025 5.811 -36.320 1.00 82.31 85 PRO A O 1
ATOM 660 N N . LEU A 1 86 ? 17.164 5.244 -36.726 1.00 76.81 86 LEU A N 1
ATOM 661 C CA . LEU A 1 86 ? 17.552 5.143 -35.317 1.00 76.81 86 LEU A CA 1
ATOM 662 C C . LEU A 1 86 ? 17.426 6.502 -34.613 1.00 76.81 86 LEU A C 1
ATOM 664 O O . LEU A 1 86 ? 16.891 6.586 -33.507 1.00 76.81 86 LEU A O 1
ATOM 668 N N . PHE A 1 87 ? 17.853 7.572 -35.282 1.00 79.88 87 PHE A N 1
ATOM 669 C CA . PHE A 1 87 ? 17.708 8.941 -34.798 1.00 79.88 87 PHE A CA 1
ATOM 670 C C . PHE A 1 87 ? 16.236 9.363 -34.708 1.00 79.88 87 PHE A C 1
ATOM 672 O O . PHE A 1 87 ? 15.818 9.931 -33.699 1.00 79.88 87 PHE A O 1
ATOM 679 N N . GLY A 1 88 ? 15.427 9.022 -35.716 1.00 81.75 88 GLY A N 1
ATOM 680 C CA . GLY A 1 88 ? 13.981 9.252 -35.696 1.00 81.75 88 GLY A CA 1
ATOM 681 C C . GLY A 1 88 ? 13.282 8.540 -34.532 1.00 81.75 88 GLY A C 1
ATOM 682 O O . GLY A 1 88 ? 12.500 9.159 -33.809 1.00 81.75 88 GLY A O 1
ATOM 683 N N . ALA A 1 89 ? 13.608 7.266 -34.295 1.00 82.75 89 ALA A N 1
ATOM 684 C CA . ALA A 1 89 ? 13.080 6.492 -33.172 1.00 82.75 89 ALA A CA 1
ATOM 685 C C . ALA A 1 89 ? 13.498 7.082 -31.815 1.00 82.75 89 ALA A C 1
ATOM 687 O O . ALA A 1 89 ? 12.678 7.171 -30.901 1.00 82.75 89 ALA A O 1
ATOM 688 N N . TRP A 1 90 ? 14.747 7.538 -31.691 1.00 80.69 90 TRP A N 1
ATOM 689 C CA . TRP A 1 90 ? 15.251 8.181 -30.478 1.00 80.69 90 TRP A CA 1
ATOM 690 C C . TRP A 1 90 ? 14.543 9.508 -30.174 1.00 80.69 90 TRP A C 1
ATOM 692 O O . TRP A 1 90 ? 14.078 9.704 -29.049 1.00 80.69 90 TRP A O 1
ATOM 702 N N . ILE A 1 91 ? 14.378 10.387 -31.171 1.00 77.25 91 ILE A N 1
ATOM 703 C CA . ILE A 1 91 ? 13.589 11.621 -31.018 1.00 77.25 91 ILE A CA 1
ATOM 704 C C . ILE A 1 91 ? 12.144 11.284 -30.630 1.00 77.25 91 ILE A C 1
ATOM 706 O O . ILE A 1 91 ? 11.600 11.892 -29.708 1.00 77.25 91 ILE A O 1
ATOM 710 N N . GLY A 1 92 ? 11.532 10.294 -31.287 1.00 79.06 92 GLY A N 1
ATOM 711 C CA . GLY A 1 92 ? 10.181 9.832 -30.964 1.00 79.06 92 GLY A CA 1
ATOM 712 C C . GLY A 1 92 ? 10.049 9.364 -29.513 1.00 79.06 92 GLY A C 1
ATOM 713 O O . GLY A 1 92 ? 9.102 9.748 -28.828 1.00 79.06 92 GLY A O 1
ATOM 714 N N . ALA A 1 93 ? 11.030 8.608 -29.014 1.00 76.12 93 ALA A N 1
ATOM 715 C CA . ALA A 1 93 ? 11.077 8.161 -27.625 1.00 76.12 93 ALA A CA 1
ATOM 716 C C . ALA A 1 93 ? 11.219 9.332 -26.637 1.00 76.12 93 ALA A C 1
ATOM 718 O O . ALA A 1 93 ? 10.504 9.364 -25.636 1.00 76.12 93 ALA A O 1
ATOM 719 N N . ILE A 1 94 ? 12.075 10.322 -26.928 1.00 72.88 94 ILE A N 1
ATOM 720 C CA . ILE A 1 94 ? 12.212 11.534 -26.099 1.00 72.88 94 ILE A CA 1
ATOM 721 C C . ILE A 1 94 ? 10.888 12.297 -26.032 1.00 72.88 94 ILE A C 1
ATOM 723 O O . ILE A 1 94 ? 10.449 12.672 -24.945 1.00 72.88 94 ILE A O 1
ATOM 727 N N . ILE A 1 95 ? 10.232 12.507 -27.177 1.00 70.25 95 ILE A N 1
ATOM 728 C CA . ILE A 1 95 ? 8.945 13.207 -27.251 1.00 70.25 95 ILE A CA 1
ATOM 729 C C . ILE A 1 95 ? 7.876 12.436 -26.465 1.00 70.25 95 ILE A C 1
ATOM 731 O O . ILE A 1 95 ? 7.182 13.026 -25.635 1.00 70.25 95 ILE A O 1
ATOM 735 N N . ALA A 1 96 ? 7.769 11.121 -26.671 1.00 74.44 96 ALA A N 1
ATOM 736 C CA . ALA A 1 96 ? 6.819 10.269 -25.958 1.00 74.44 96 ALA A CA 1
ATOM 737 C C . ALA A 1 96 ? 7.046 10.300 -24.440 1.00 74.44 96 ALA A C 1
ATOM 739 O O . ALA A 1 96 ? 6.087 10.395 -23.677 1.00 74.44 96 ALA A O 1
ATOM 740 N N . PHE A 1 97 ? 8.303 10.291 -23.995 1.00 71.25 97 PHE A N 1
ATOM 741 C CA . PHE A 1 97 ? 8.648 10.369 -22.579 1.00 71.25 97 PHE A CA 1
ATOM 742 C C . PHE A 1 97 ? 8.346 11.754 -21.978 1.00 71.25 97 PHE A C 1
ATOM 744 O O . PHE A 1 97 ? 7.770 11.859 -20.892 1.00 71.25 97 PHE A O 1
ATOM 751 N N . TYR A 1 98 ? 8.661 12.831 -22.703 1.00 72.00 98 TYR A N 1
ATOM 752 C CA . TYR A 1 98 ? 8.388 14.204 -22.271 1.00 72.00 98 TYR A CA 1
ATOM 753 C C . TYR A 1 98 ? 6.887 14.485 -22.124 1.00 72.00 98 TYR A C 1
ATOM 755 O O . TYR A 1 98 ? 6.449 15.078 -21.137 1.00 72.00 98 TYR A O 1
ATOM 763 N N . PHE A 1 99 ? 6.073 14.044 -23.085 1.00 70.75 99 PHE A N 1
ATOM 764 C CA . PHE A 1 99 ? 4.622 14.204 -22.994 1.00 70.75 99 PHE A CA 1
ATOM 765 C C . PHE A 1 99 ? 3.977 13.178 -22.059 1.00 70.75 99 PHE A C 1
ATOM 767 O O . PHE A 1 99 ? 3.006 13.512 -21.385 1.00 70.75 99 PHE A O 1
ATOM 774 N N . GLY A 1 100 ? 4.529 11.968 -21.955 1.00 72.00 100 GLY A N 1
ATOM 775 C CA . GLY A 1 100 ? 4.075 10.940 -21.019 1.00 72.00 100 GLY A CA 1
ATOM 776 C C . GLY A 1 100 ? 4.168 11.395 -19.565 1.00 72.00 100 GLY A C 1
ATOM 777 O O . GLY A 1 100 ? 3.189 11.287 -18.833 1.00 72.00 100 GLY A O 1
ATOM 778 N N . THR A 1 101 ? 5.296 11.992 -19.169 1.00 66.44 101 THR A N 1
ATOM 779 C CA . THR A 1 101 ? 5.498 12.516 -17.804 1.00 66.44 101 THR A CA 1
ATOM 780 C C . THR A 1 101 ? 4.561 13.684 -17.494 1.00 66.44 101 THR A C 1
ATOM 782 O O . THR A 1 101 ? 3.824 13.631 -16.513 1.00 66.44 101 THR A O 1
ATOM 785 N N . LYS A 1 102 ? 4.462 14.682 -18.384 1.00 67.81 102 LYS A N 1
ATOM 786 C CA . LYS A 1 102 ? 3.518 15.804 -18.212 1.00 67.81 102 LYS A CA 1
ATOM 787 C C . LYS A 1 102 ? 2.053 15.373 -18.164 1.00 67.81 102 LYS A C 1
ATOM 789 O O . LYS A 1 102 ? 1.246 16.005 -17.482 1.00 67.81 102 LYS A O 1
ATOM 794 N N . ASN A 1 103 ? 1.688 14.337 -18.914 1.00 64.38 103 ASN A N 1
ATOM 795 C CA . ASN A 1 103 ? 0.337 13.790 -18.879 1.00 64.38 103 ASN A CA 1
ATOM 796 C C . ASN A 1 103 ? 0.099 12.981 -17.601 1.00 64.38 103 ASN A C 1
ATOM 798 O O . ASN A 1 103 ? -0.989 13.080 -17.047 1.00 64.38 103 ASN A O 1
ATOM 802 N N . MET A 1 104 ? 1.096 12.249 -17.095 1.00 60.34 104 MET A N 1
ATOM 803 C CA . MET A 1 104 ? 1.002 11.580 -15.796 1.00 60.34 104 MET A CA 1
ATOM 804 C C . MET A 1 104 ? 0.808 12.579 -14.658 1.00 60.34 104 MET A C 1
ATOM 806 O O . MET A 1 104 ? -0.108 12.379 -13.869 1.00 60.34 104 MET A O 1
ATOM 810 N N . ASP A 1 105 ? 1.562 13.679 -14.617 1.00 65.56 105 ASP A N 1
ATOM 811 C CA . ASP A 1 105 ? 1.386 14.723 -13.595 1.00 65.56 105 ASP A CA 1
ATOM 812 C C . ASP A 1 105 ? -0.040 15.295 -13.622 1.00 65.56 105 ASP A C 1
ATOM 814 O O . ASP A 1 105 ? -0.718 15.355 -12.599 1.00 65.56 105 ASP A O 1
ATOM 818 N N . LYS A 1 106 ? -0.559 15.609 -14.817 1.00 63.69 106 LYS A N 1
ATOM 819 C CA . LYS A 1 106 ? -1.950 16.063 -14.985 1.00 63.69 106 LYS A CA 1
ATOM 820 C C . LYS A 1 106 ? -2.979 15.005 -14.595 1.00 63.69 106 LYS A C 1
ATOM 822 O O . LYS A 1 106 ? -4.040 15.363 -14.094 1.00 63.69 106 LYS A O 1
ATOM 827 N N . VAL A 1 107 ? -2.704 13.725 -14.838 1.00 58.41 107 VAL A N 1
ATOM 828 C CA . VAL A 1 107 ? -3.573 12.614 -14.425 1.00 58.41 107 VAL A CA 1
ATOM 829 C C . VAL A 1 107 ? -3.541 12.447 -12.910 1.00 58.41 107 VAL A C 1
ATOM 831 O O . VAL A 1 107 ? -4.598 12.243 -12.324 1.00 58.41 107 VAL A O 1
ATOM 834 N N . TYR A 1 108 ? -2.388 12.599 -12.258 1.00 61.06 108 TYR A N 1
ATOM 835 C CA . TYR A 1 108 ? -2.285 12.591 -10.798 1.00 61.06 108 TYR A CA 1
ATOM 836 C C . TYR A 1 108 ? -3.021 13.775 -10.174 1.00 61.06 108 TYR A C 1
ATOM 838 O O . TYR A 1 108 ? -3.815 13.576 -9.254 1.00 61.06 108 TYR A O 1
ATOM 846 N N . ASP A 1 109 ? -2.840 14.980 -10.711 1.00 66.88 109 ASP A N 1
ATOM 847 C CA . ASP A 1 109 ? -3.563 16.171 -10.262 1.00 66.88 109 ASP A CA 1
ATOM 848 C C . ASP A 1 109 ? -5.069 16.033 -10.507 1.00 66.88 109 ASP A C 1
ATOM 850 O O . ASP A 1 109 ? -5.879 16.338 -9.633 1.00 66.88 109 ASP A O 1
ATOM 854 N N . SER A 1 110 ? -5.471 15.528 -11.675 1.00 62.69 110 SER A N 1
ATOM 855 C CA . SER A 1 110 ? -6.875 15.280 -12.007 1.00 62.69 110 SER A CA 1
ATOM 856 C C . SER A 1 110 ? -7.482 14.191 -11.128 1.00 62.69 110 SER A C 1
ATOM 858 O O . SER A 1 110 ? -8.605 14.366 -10.666 1.00 62.69 110 SER A O 1
ATOM 860 N N . LEU A 1 111 ? -6.757 13.112 -10.829 1.00 63.06 111 LEU A N 1
ATOM 861 C CA . LEU A 1 111 ? -7.202 12.047 -9.933 1.00 63.06 111 LEU A CA 1
ATOM 862 C C . LEU A 1 111 ? -7.322 12.553 -8.497 1.00 63.06 111 LEU A C 1
ATOM 864 O O . LEU A 1 111 ? -8.331 12.290 -7.856 1.00 63.06 111 LEU A O 1
ATOM 868 N N . SER A 1 112 ? -6.348 13.325 -8.013 1.00 66.38 112 SER A N 1
ATOM 869 C CA . SER A 1 112 ? -6.382 13.961 -6.693 1.00 66.38 112 SER A CA 1
ATOM 870 C C . SER A 1 112 ? -7.553 14.941 -6.574 1.00 66.38 112 SER A C 1
ATOM 872 O O . SER A 1 112 ? -8.328 14.877 -5.621 1.00 66.38 112 SER A O 1
ATOM 874 N N . ASN A 1 113 ? -7.764 15.790 -7.585 1.00 69.75 113 ASN A N 1
ATOM 875 C CA . ASN A 1 113 ? -8.894 16.718 -7.642 1.00 69.75 113 ASN A CA 1
ATOM 876 C C . ASN A 1 113 ? -10.234 15.994 -7.810 1.00 69.75 113 ASN A C 1
ATOM 878 O O . ASN A 1 113 ? -11.233 16.405 -7.222 1.00 69.75 113 ASN A O 1
ATOM 882 N N . THR A 1 114 ? -10.275 14.898 -8.567 1.00 66.19 114 THR A N 1
ATOM 883 C CA . THR A 1 114 ? -11.464 14.047 -8.702 1.00 66.19 114 THR A CA 1
ATOM 884 C C . THR A 1 114 ? -11.754 13.358 -7.384 1.00 66.19 114 THR A C 1
ATOM 886 O O . THR A 1 114 ? -12.888 13.372 -6.951 1.00 66.19 114 THR A O 1
ATOM 889 N N . GLN A 1 115 ? -10.753 12.831 -6.686 1.00 64.56 115 GLN A N 1
ATOM 890 C CA . GLN A 1 115 ? -10.905 12.230 -5.366 1.00 64.56 115 GLN A CA 1
ATOM 891 C C . GLN A 1 115 ? -11.377 13.266 -4.346 1.00 64.56 115 GLN A C 1
ATOM 893 O O . GLN A 1 115 ? -12.305 12.994 -3.590 1.00 64.56 115 GLN A O 1
ATOM 898 N N . LYS A 1 116 ? -10.790 14.467 -4.352 1.00 67.81 116 LYS A N 1
ATOM 899 C CA . LYS A 1 116 ? -11.194 15.574 -3.483 1.00 67.81 116 LYS A CA 1
ATOM 900 C C . LYS A 1 116 ? -12.622 16.022 -3.777 1.00 67.81 116 LYS A C 1
ATOM 902 O O . LYS A 1 116 ? -13.403 16.138 -2.846 1.00 67.81 116 LYS A O 1
ATOM 907 N N . SER A 1 117 ? -12.985 16.204 -5.044 1.00 66.75 117 SER A N 1
ATOM 908 C CA . SER A 1 117 ? -14.350 16.568 -5.442 1.00 66.75 117 SER A CA 1
ATOM 909 C C . SER A 1 117 ? -15.346 15.429 -5.244 1.00 66.75 117 SER A C 1
ATOM 911 O O . SER A 1 117 ? -16.484 15.707 -4.898 1.00 66.75 117 SER A O 1
ATOM 913 N N . LEU A 1 118 ? -14.944 14.159 -5.371 1.00 62.59 118 LEU A N 1
ATOM 914 C CA . LEU A 1 118 ? -15.778 13.015 -5.006 1.00 62.59 118 LEU A CA 1
ATOM 915 C C . LEU A 1 118 ? -16.039 13.054 -3.511 1.00 62.59 118 LEU A C 1
ATOM 917 O O . LEU A 1 118 ? -17.188 12.961 -3.1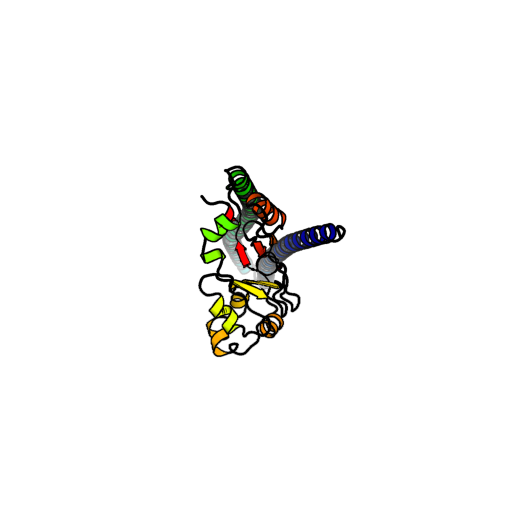12 1.00 62.59 118 LEU A O 1
ATOM 921 N N . VAL A 1 119 ? -14.997 13.230 -2.696 1.00 62.88 119 VAL A N 1
ATOM 922 C CA . VAL A 1 119 ? -15.100 13.342 -1.240 1.00 62.88 119 VAL A CA 1
ATOM 923 C C . VAL A 1 119 ? -15.938 14.555 -0.849 1.00 62.88 119 VAL A C 1
ATOM 925 O O . VAL A 1 119 ? -16.817 14.405 -0.017 1.00 62.88 119 VAL A O 1
ATOM 928 N N . GLU A 1 120 ? -15.756 15.724 -1.460 1.00 67.44 120 GLU A N 1
ATOM 929 C CA . GLU A 1 120 ? -16.561 16.930 -1.212 1.00 67.44 120 GLU A CA 1
ATOM 930 C C . GLU A 1 120 ? -18.013 16.759 -1.672 1.00 67.44 120 GLU A C 1
ATOM 932 O O . GLU A 1 120 ? -18.935 17.067 -0.927 1.00 67.44 120 GLU A O 1
ATOM 937 N N . ALA A 1 121 ? -18.256 16.218 -2.865 1.00 58.94 121 ALA A N 1
ATOM 938 C CA . ALA A 1 121 ? -19.600 15.933 -3.364 1.00 58.94 121 ALA A CA 1
ATOM 939 C C . ALA A 1 121 ? -20.293 14.857 -2.529 1.00 58.94 121 ALA A C 1
ATOM 941 O O . ALA A 1 121 ? -21.505 14.889 -2.380 1.00 58.94 121 ALA A O 1
ATOM 942 N N . THR A 1 122 ? -19.528 13.932 -1.965 1.00 55.28 122 THR A N 1
ATOM 943 C CA . THR A 1 122 ? -19.988 12.860 -1.086 1.00 55.28 122 THR A CA 1
ATOM 944 C C . THR A 1 122 ? -20.224 13.341 0.343 1.00 55.28 122 THR A C 1
ATOM 946 O O . THR A 1 122 ? -21.179 12.935 0.981 1.00 55.28 122 THR A O 1
ATOM 949 N N . THR A 1 123 ? -19.387 14.236 0.857 1.00 57.88 123 THR A N 1
ATOM 950 C CA . THR A 1 123 ? -19.574 14.834 2.183 1.00 57.88 123 THR A CA 1
ATOM 951 C C . THR A 1 123 ? -20.679 15.896 2.163 1.00 57.88 123 THR A C 1
ATOM 953 O O . THR A 1 123 ? -21.389 16.059 3.156 1.00 57.88 123 THR A O 1
ATOM 956 N N . ASN A 1 124 ? -20.895 16.559 1.020 1.00 56.62 124 ASN A N 1
ATOM 957 C CA . ASN A 1 124 ? -22.033 17.451 0.776 1.00 56.62 124 ASN A CA 1
ATOM 958 C C . ASN A 1 124 ? -23.309 16.697 0.355 1.00 56.62 124 ASN A C 1
ATOM 960 O O . ASN A 1 124 ? -24.414 17.168 0.634 1.00 56.62 124 ASN A O 1
ATOM 964 N N . LYS A 1 125 ? -23.204 15.509 -0.259 1.00 52.78 125 LYS A N 1
ATOM 965 C CA . LYS A 1 125 ? -24.319 14.558 -0.376 1.00 52.78 125 LYS A CA 1
ATOM 966 C C . LYS A 1 125 ? -24.547 13.915 0.981 1.00 52.78 125 LYS A C 1
ATOM 968 O O . LYS A 1 125 ? -23.982 12.879 1.274 1.00 52.78 125 LYS A O 1
ATOM 973 N N . LYS A 1 126 ? -25.391 14.557 1.788 1.00 54.91 126 LYS A N 1
ATOM 974 C CA . LYS A 1 126 ? -26.115 13.983 2.931 1.00 54.91 126 LYS A CA 1
ATOM 975 C C . LYS A 1 126 ? -25.370 12.807 3.591 1.00 54.91 126 LYS A C 1
ATOM 977 O O . LYS A 1 126 ? -25.893 11.698 3.596 1.00 54.91 126 LYS A O 1
ATOM 982 N N . ILE A 1 127 ? -24.171 13.051 4.151 1.00 60.16 127 ILE A N 1
ATOM 983 C CA . ILE A 1 127 ? -23.612 12.122 5.145 1.00 60.16 127 ILE A CA 1
ATOM 984 C C . ILE A 1 127 ? -24.755 11.882 6.114 1.00 60.16 127 ILE A C 1
ATOM 986 O O . ILE A 1 127 ? -25.342 12.847 6.622 1.00 60.16 127 ILE A O 1
ATOM 990 N N . THR A 1 128 ? -25.137 10.622 6.258 1.00 58.97 128 THR A N 1
ATOM 991 C CA . THR A 1 128 ? -26.330 10.256 7.001 1.00 58.97 128 THR A CA 1
ATOM 992 C C . THR A 1 128 ? -26.255 10.921 8.372 1.00 58.97 128 THR A C 1
ATOM 994 O O . THR A 1 128 ? -25.236 10.828 9.057 1.00 58.97 128 THR A O 1
ATOM 997 N N . SER A 1 129 ? -27.324 11.602 8.793 1.00 68.19 129 SER A N 1
ATOM 998 C CA . SER A 1 129 ? -27.444 12.084 10.177 1.00 68.19 129 SER A CA 1
ATOM 999 C C . SER A 1 129 ? -27.499 10.930 11.185 1.00 68.19 129 SER A C 1
ATOM 1001 O O . SER A 1 129 ? -27.548 11.166 12.388 1.00 68.19 129 SER A O 1
ATOM 1003 N N . GLU A 1 130 ? -27.533 9.695 10.683 1.00 79.38 130 GLU A N 1
ATOM 1004 C CA . GLU A 1 130 ? -27.426 8.463 11.441 1.00 79.38 130 GLU A CA 1
ATOM 1005 C C . GLU A 1 130 ? -26.168 8.446 12.310 1.00 79.38 130 GLU A C 1
ATOM 1007 O O . GLU A 1 130 ? -25.084 8.920 11.945 1.00 79.38 130 GLU A O 1
ATOM 1012 N N . SER A 1 131 ? -26.337 7.873 13.495 1.00 84.19 131 SER A N 1
ATOM 1013 C CA . SER A 1 131 ? -25.221 7.628 14.397 1.00 84.19 131 SER A CA 1
ATOM 1014 C C . SER A 1 131 ? -24.284 6.575 13.805 1.00 84.19 131 SER A C 1
ATOM 1016 O O . SER A 1 131 ? -24.712 5.663 13.097 1.00 84.19 131 SER A O 1
ATOM 1018 N N . LEU A 1 132 ? -22.999 6.647 14.151 1.00 85.69 132 LEU A N 1
ATOM 1019 C CA . LEU A 1 132 ? -22.023 5.644 13.729 1.00 85.69 132 LEU A CA 1
ATOM 1020 C C . LEU A 1 132 ? -22.427 4.229 14.183 1.00 85.69 132 LEU A C 1
ATOM 1022 O O . LEU A 1 132 ? -22.244 3.270 13.441 1.00 85.69 132 LEU A O 1
ATOM 1026 N N . ALA A 1 133 ? -23.050 4.104 15.358 1.00 86.19 133 ALA A N 1
ATOM 1027 C CA . ALA A 1 133 ? -23.589 2.842 15.861 1.00 86.19 133 ALA A CA 1
ATOM 1028 C C . ALA A 1 133 ? -24.646 2.219 14.927 1.00 86.19 133 ALA A C 1
ATOM 1030 O O . ALA A 1 133 ? -24.668 1.001 14.758 1.00 86.19 133 ALA A O 1
ATOM 1031 N N . GLU A 1 134 ? -25.489 3.040 14.296 1.00 86.62 134 GLU A N 1
ATOM 1032 C CA . GLU A 1 134 ? -26.511 2.586 13.346 1.00 86.62 134 GLU A CA 1
ATOM 1033 C C . GLU A 1 134 ? -25.900 2.156 12.004 1.00 86.62 134 GLU A C 1
ATOM 1035 O O . GLU A 1 134 ? -26.251 1.109 11.463 1.00 86.62 134 GLU A O 1
ATOM 1040 N N . ILE A 1 135 ? -24.915 2.904 11.498 1.00 86.81 135 ILE A N 1
ATOM 1041 C CA . ILE A 1 135 ? -24.178 2.519 10.284 1.00 86.81 135 ILE A CA 1
ATOM 1042 C C . ILE A 1 135 ? -23.475 1.175 10.494 1.00 86.81 135 ILE A C 1
ATOM 1044 O O . ILE A 1 135 ? -23.507 0.305 9.622 1.00 86.81 135 ILE A O 1
ATOM 1048 N N . ILE A 1 136 ? -22.851 0.985 11.659 1.00 87.56 136 ILE A N 1
ATOM 1049 C CA . ILE A 1 136 ? -22.180 -0.267 12.009 1.00 87.56 136 ILE A CA 1
ATOM 1050 C C . ILE A 1 136 ? -23.186 -1.423 12.094 1.00 87.56 136 ILE A C 1
ATOM 1052 O O . ILE A 1 136 ? -22.902 -2.500 11.577 1.00 87.56 136 ILE A O 1
ATOM 1056 N N . SER A 1 137 ? -24.351 -1.228 12.721 1.00 86.88 137 SER A N 1
ATOM 1057 C CA . SER A 1 137 ? -25.340 -2.307 12.864 1.00 86.88 137 SER A CA 1
ATOM 1058 C C . SER A 1 137 ? -25.910 -2.761 11.517 1.00 86.88 137 SER A C 1
ATOM 1060 O O . SER A 1 137 ? -26.165 -3.951 11.334 1.00 86.88 137 SER A O 1
ATOM 1062 N N . LYS A 1 138 ? -26.032 -1.841 10.550 1.00 87.38 138 LYS A N 1
ATOM 1063 C CA . LYS A 1 138 ? -26.417 -2.140 9.159 1.00 87.38 138 LYS A CA 1
ATOM 1064 C C . LYS A 1 138 ? -25.299 -2.815 8.353 1.00 87.38 138 LYS A C 1
ATOM 1066 O O . LYS A 1 138 ? -25.583 -3.494 7.371 1.00 87.38 138 LYS A O 1
ATOM 1071 N N . ASN A 1 139 ? -24.039 -2.655 8.759 1.00 83.94 139 ASN A N 1
ATOM 1072 C CA . ASN A 1 139 ? -22.865 -3.216 8.089 1.00 83.94 139 ASN A CA 1
ATOM 1073 C C . ASN A 1 139 ? -22.177 -4.255 8.987 1.00 83.94 139 ASN A C 1
ATOM 1075 O O . ASN A 1 139 ? -21.102 -4.004 9.532 1.00 83.94 139 ASN A O 1
ATOM 1079 N N . SER A 1 140 ? -22.779 -5.441 9.116 1.00 77.12 140 SER A N 1
ATOM 1080 C CA . SER A 1 140 ? -22.294 -6.519 9.996 1.00 77.12 140 SER A CA 1
ATOM 1081 C C . SER A 1 140 ? -20.835 -6.922 9.764 1.00 77.12 140 SER A C 1
ATOM 1083 O O . SER A 1 140 ? -20.155 -7.343 10.696 1.00 77.12 140 SER A O 1
ATOM 1085 N N . ASP A 1 141 ? -20.319 -6.762 8.546 1.00 76.12 141 ASP A N 1
ATOM 1086 C CA . ASP A 1 141 ? -18.921 -7.075 8.231 1.00 76.12 141 ASP A CA 1
ATOM 1087 C C . ASP A 1 141 ? -17.940 -6.128 8.939 1.00 76.12 141 ASP A C 1
ATOM 1089 O O . ASP A 1 141 ? -16.848 -6.543 9.324 1.00 76.12 141 ASP A O 1
ATOM 1093 N N . SER A 1 142 ? -18.355 -4.884 9.197 1.00 71.88 142 SER A N 1
ATOM 1094 C CA . SER A 1 142 ? -17.574 -3.872 9.921 1.00 71.88 142 SER A CA 1
ATOM 1095 C C . SER A 1 142 ? -17.438 -4.183 11.419 1.00 71.88 142 SER A C 1
ATOM 1097 O O . SER A 1 142 ? -16.513 -3.689 12.069 1.00 71.88 142 SER A O 1
ATOM 1099 N N . LEU A 1 143 ? -18.341 -5.007 11.974 1.00 74.31 143 LEU A N 1
ATOM 1100 C CA . LEU A 1 143 ? -18.299 -5.475 13.368 1.00 74.31 143 LEU A CA 1
ATOM 1101 C C . LEU A 1 143 ? -17.284 -6.602 13.582 1.00 74.31 143 LEU A C 1
ATOM 1103 O O . LEU A 1 143 ? -16.785 -6.787 14.691 1.00 74.31 143 LEU A O 1
ATOM 1107 N N . ASN A 1 144 ? -16.954 -7.353 12.533 1.00 77.88 144 ASN A N 1
ATOM 1108 C CA . ASN A 1 144 ? -16.072 -8.509 12.630 1.00 77.88 144 ASN A CA 1
ATOM 1109 C C . ASN A 1 144 ? -14.599 -8.094 12.531 1.00 77.88 144 ASN A C 1
ATOM 1111 O O . ASN A 1 144 ? -13.887 -8.497 11.609 1.00 77.88 144 ASN A O 1
ATOM 1115 N N . ILE A 1 145 ? -14.113 -7.308 13.500 1.00 89.50 145 ILE A N 1
ATOM 1116 C CA . ILE A 1 145 ? -12.669 -7.077 13.612 1.00 89.50 145 ILE A CA 1
ATOM 1117 C C . ILE A 1 145 ? -11.987 -8.399 13.958 1.00 89.50 145 ILE A C 1
ATOM 1119 O O . ILE A 1 145 ? -12.182 -8.969 15.033 1.00 89.50 145 ILE A O 1
ATOM 1123 N N . ARG A 1 146 ? -11.093 -8.830 13.075 1.00 94.44 146 ARG A N 1
ATOM 1124 C CA . ARG A 1 146 ? -10.140 -9.904 13.344 1.00 94.44 146 ARG A CA 1
ATOM 1125 C C . ARG A 1 146 ? -8.936 -9.309 14.063 1.00 94.44 146 ARG A C 1
ATOM 1127 O O . ARG A 1 146 ? -8.207 -8.504 13.485 1.00 94.44 146 ARG A O 1
ATOM 1134 N N . LYS A 1 147 ? -8.792 -9.634 15.348 1.00 96.12 147 LYS A N 1
ATOM 1135 C CA . LYS A 1 147 ? -7.733 -9.118 16.221 1.00 96.12 147 LYS A CA 1
ATOM 1136 C C . LYS A 1 147 ? -6.638 -10.163 16.357 1.00 96.12 147 LYS A C 1
ATOM 1138 O O . LYS A 1 147 ? -6.927 -11.302 16.708 1.00 96.12 147 LYS A O 1
ATOM 1143 N N . VAL A 1 148 ? -5.395 -9.757 16.142 1.00 97.19 148 VAL A N 1
ATOM 1144 C CA . VAL A 1 148 ? -4.229 -10.641 16.219 1.00 97.19 148 VAL A CA 1
ATOM 1145 C C . VAL A 1 148 ? -3.168 -9.980 17.091 1.00 97.19 148 VAL A C 1
ATOM 1147 O O . VAL A 1 148 ? -2.881 -8.794 16.934 1.00 97.19 148 VAL A O 1
ATOM 1150 N N . LYS A 1 149 ? -2.578 -10.720 18.029 1.00 97.94 149 LYS A N 1
ATOM 1151 C CA . LYS A 1 149 ? -1.449 -10.233 18.829 1.00 97.94 149 LYS A CA 1
ATOM 1152 C C . LYS A 1 149 ? -0.136 -10.466 18.095 1.00 97.94 149 LYS A C 1
ATOM 1154 O O . LYS A 1 149 ? 0.002 -11.389 17.299 1.00 97.94 149 LYS A O 1
ATOM 1159 N N . LEU A 1 150 ? 0.883 -9.688 18.442 1.00 96.56 150 LEU A N 1
ATOM 1160 C CA . LEU A 1 150 ? 2.237 -9.855 17.900 1.00 96.56 150 LEU A CA 1
ATOM 1161 C C . LEU A 1 150 ? 2.852 -11.246 18.164 1.00 96.56 150 LEU A C 1
ATOM 1163 O O . LEU A 1 150 ? 3.697 -11.690 17.389 1.00 96.56 150 LEU A O 1
ATOM 1167 N N . GLY A 1 151 ? 2.436 -11.918 19.243 1.00 96.88 151 GLY A N 1
ATOM 1168 C CA . GLY A 1 151 ? 2.877 -13.272 19.589 1.00 96.88 151 GLY A CA 1
ATOM 1169 C C . GLY A 1 151 ? 2.143 -14.399 18.852 1.00 96.88 151 GLY A C 1
ATOM 1170 O O . GLY A 1 151 ? 2.615 -15.533 18.888 1.00 96.88 151 GLY A O 1
ATOM 1171 N N . ASN A 1 152 ? 1.019 -14.117 18.181 1.00 98.00 152 ASN A N 1
ATOM 1172 C CA . ASN A 1 152 ? 0.350 -15.102 17.328 1.00 98.00 152 ASN A CA 1
ATOM 1173 C C . ASN A 1 152 ? 1.228 -15.453 16.124 1.00 98.00 152 ASN A C 1
ATOM 1175 O O . ASN A 1 152 ? 2.154 -14.718 15.778 1.00 98.00 152 ASN A O 1
ATOM 1179 N N . THR A 1 153 ? 0.935 -16.572 15.465 1.00 98.31 153 THR A N 1
ATOM 1180 C CA . THR A 1 153 ? 1.678 -16.958 14.259 1.00 98.31 153 THR A CA 1
ATOM 1181 C C . THR A 1 153 ? 1.257 -16.113 13.060 1.00 98.31 153 THR A C 1
ATOM 1183 O O . THR A 1 153 ? 0.101 -15.702 12.945 1.00 98.31 153 THR A O 1
ATOM 1186 N N . ILE A 1 154 ? 2.177 -15.874 12.124 1.00 97.88 154 ILE A N 1
ATOM 1187 C CA . ILE A 1 154 ? 1.840 -15.166 10.883 1.00 97.88 154 ILE A CA 1
ATOM 1188 C C . ILE A 1 154 ? 0.812 -15.943 10.046 1.00 97.88 154 ILE A C 1
ATOM 1190 O O . ILE A 1 154 ? -0.046 -15.327 9.419 1.00 97.88 154 ILE A O 1
ATOM 1194 N N . LYS A 1 155 ? 0.825 -17.284 10.095 1.00 97.56 155 LYS A N 1
ATOM 1195 C CA . LYS A 1 155 ? -0.208 -18.113 9.458 1.00 97.56 155 LYS A CA 1
ATOM 1196 C C . LYS A 1 155 ? -1.584 -17.832 10.048 1.00 97.56 155 LYS A C 1
ATOM 1198 O O . LYS A 1 155 ? -2.511 -17.572 9.295 1.00 97.56 155 LYS A O 1
ATOM 1203 N N . GLU A 1 156 ? -1.707 -17.809 11.374 1.00 96.94 156 GLU A N 1
ATOM 1204 C CA . GLU A 1 156 ? -2.966 -17.455 12.033 1.00 96.94 156 GLU A CA 1
ATOM 1205 C C . GLU A 1 156 ? -3.450 -16.062 11.607 1.00 96.94 156 GLU A C 1
ATOM 1207 O O . GLU A 1 156 ? -4.630 -15.891 11.318 1.00 96.94 156 GLU A O 1
ATOM 1212 N N . ALA A 1 157 ? -2.549 -15.081 11.500 1.00 96.50 157 ALA A N 1
ATOM 1213 C CA . ALA A 1 157 ? -2.904 -13.744 11.030 1.00 96.50 157 ALA A CA 1
ATOM 1214 C C . ALA A 1 157 ? -3.464 -13.751 9.595 1.00 96.50 157 ALA A C 1
ATOM 1216 O O . ALA A 1 157 ? -4.483 -13.115 9.321 1.00 96.50 157 ALA A O 1
ATOM 1217 N N . VAL A 1 158 ? -2.815 -14.488 8.686 1.00 95.94 158 VAL A N 1
ATOM 1218 C CA . VAL A 1 158 ? -3.244 -14.636 7.285 1.00 95.94 158 VAL A CA 1
ATOM 1219 C C . VAL A 1 158 ? -4.575 -15.384 7.185 1.00 95.94 158 VAL A C 1
ATOM 1221 O O . VAL A 1 158 ? -5.457 -14.951 6.442 1.00 95.94 158 VAL A O 1
ATOM 1224 N N . ASP A 1 159 ? -4.744 -16.459 7.954 1.00 94.94 159 ASP A N 1
ATOM 1225 C CA . ASP A 1 159 ? -5.969 -17.260 7.987 1.00 94.94 159 ASP A CA 1
ATOM 1226 C C . ASP A 1 159 ? -7.147 -16.437 8.526 1.00 94.94 159 ASP A C 1
ATOM 1228 O O . ASP A 1 159 ? -8.231 -16.428 7.937 1.00 94.94 159 ASP A O 1
ATOM 1232 N N . GLN A 1 160 ? -6.932 -15.690 9.616 1.00 93.94 160 GLN A N 1
ATOM 1233 C CA . GLN A 1 160 ? -7.961 -14.843 10.216 1.00 93.94 160 GLN A CA 1
ATOM 1234 C C . GLN A 1 160 ? -8.387 -13.696 9.300 1.00 93.94 160 GLN A C 1
ATOM 1236 O O . GLN A 1 160 ? -9.568 -13.345 9.291 1.00 93.94 160 GLN A O 1
ATOM 1241 N N . ALA A 1 161 ? -7.461 -13.116 8.530 1.00 91.69 161 ALA A N 1
ATOM 1242 C CA . ALA A 1 161 ? -7.791 -12.051 7.587 1.00 91.69 161 ALA A CA 1
ATOM 1243 C C . ALA A 1 161 ? -8.838 -12.496 6.558 1.00 91.69 161 ALA A C 1
ATOM 1245 O O . ALA A 1 161 ? -9.698 -11.699 6.175 1.00 91.69 161 ALA A O 1
ATOM 1246 N N . GLY A 1 162 ? -8.768 -13.758 6.113 1.00 86.00 162 GLY A N 1
ATOM 1247 C CA . GLY A 1 162 ? -9.701 -14.352 5.159 1.00 86.00 162 GLY A CA 1
ATOM 1248 C C . GLY A 1 162 ? -9.994 -13.428 3.971 1.00 86.00 162 GLY A C 1
ATOM 1249 O O . GLY A 1 162 ? -9.090 -13.007 3.250 1.00 86.00 162 GLY A O 1
ATOM 1250 N N . ILE A 1 163 ? -11.275 -13.090 3.797 1.00 76.19 163 ILE A N 1
ATOM 1251 C CA . ILE A 1 163 ? -11.775 -12.216 2.721 1.00 76.19 163 ILE A CA 1
ATOM 1252 C C . ILE A 1 163 ? -11.505 -10.727 3.016 1.00 76.19 163 ILE A C 1
ATOM 1254 O O . ILE A 1 163 ? -11.312 -9.935 2.094 1.00 76.19 163 ILE A O 1
ATOM 1258 N N . LEU A 1 164 ? -11.430 -10.330 4.292 1.00 73.56 164 LEU A N 1
ATOM 1259 C CA . LEU A 1 164 ? -11.276 -8.927 4.704 1.00 73.56 164 LEU A CA 1
ATOM 1260 C C . LEU A 1 164 ? -9.902 -8.346 4.339 1.00 73.56 164 LEU A C 1
ATOM 1262 O O . LEU A 1 164 ? -9.724 -7.129 4.342 1.00 73.56 164 LEU A O 1
ATOM 1266 N N . SER A 1 165 ? -8.938 -9.201 3.980 1.00 88.69 165 SER A N 1
ATOM 1267 C CA . SER A 1 165 ? -7.604 -8.824 3.484 1.00 88.69 165 SER A CA 1
ATOM 1268 C C . SER A 1 165 ? -6.738 -8.033 4.477 1.00 88.69 165 SER A C 1
ATOM 1270 O O . SER A 1 165 ? -5.641 -7.598 4.124 1.00 88.69 165 SER A O 1
ATOM 1272 N N . ASN A 1 166 ? -7.194 -7.855 5.720 1.00 93.38 166 ASN A N 1
ATOM 1273 C CA . ASN A 1 166 ? -6.454 -7.216 6.803 1.00 93.38 166 ASN A CA 1
ATOM 1274 C C . ASN A 1 166 ? -6.866 -7.770 8.175 1.00 93.38 166 ASN A C 1
ATOM 1276 O O . ASN A 1 166 ? -7.949 -8.339 8.326 1.00 93.38 166 ASN A O 1
ATOM 1280 N N . VAL A 1 167 ? -5.993 -7.581 9.164 1.00 96.12 167 VAL A N 1
ATOM 1281 C CA . VAL A 1 167 ? -6.259 -7.840 10.587 1.00 96.12 167 VAL A CA 1
ATOM 1282 C C . VAL A 1 167 ? -5.828 -6.644 11.425 1.00 96.12 167 VAL A C 1
ATOM 1284 O O . VAL A 1 167 ? -4.874 -5.943 11.084 1.00 96.12 167 VAL A O 1
ATOM 1287 N N . LEU A 1 168 ? -6.501 -6.420 12.551 1.00 97.31 168 LEU A N 1
ATOM 1288 C CA . LEU A 1 168 ? -6.067 -5.438 13.536 1.00 97.31 168 LEU A CA 1
ATOM 1289 C C . LEU A 1 168 ? -5.022 -6.070 14.452 1.00 97.31 168 LEU A C 1
ATOM 1291 O O . LEU A 1 168 ? -5.338 -6.966 15.238 1.00 97.31 168 LEU A O 1
ATOM 1295 N N . LEU A 1 169 ? -3.794 -5.567 14.388 1.00 97.62 169 LEU A N 1
ATOM 1296 C CA . LEU A 1 169 ? -2.782 -5.910 15.370 1.00 97.62 169 LEU A CA 1
ATOM 1297 C C . LEU A 1 169 ? -3.076 -5.189 16.680 1.00 97.62 169 LEU A C 1
ATOM 1299 O O . LEU A 1 169 ? -3.310 -3.977 16.693 1.00 97.62 169 LEU A O 1
ATOM 1303 N N . ILE A 1 170 ? -3.050 -5.939 17.775 1.00 97.44 170 ILE A N 1
ATOM 1304 C CA . ILE A 1 170 ? -3.241 -5.427 19.132 1.00 97.44 170 ILE A CA 1
ATOM 1305 C C . ILE A 1 170 ? -2.071 -5.822 20.034 1.00 97.44 170 ILE A C 1
ATOM 1307 O O . ILE A 1 170 ? -1.398 -6.830 19.797 1.00 97.44 170 ILE A O 1
ATOM 1311 N N . ASP A 1 171 ? -1.825 -5.018 21.063 1.00 96.12 171 ASP A N 1
ATOM 1312 C CA . ASP A 1 171 ? -0.877 -5.353 22.123 1.00 96.12 171 ASP A CA 1
ATOM 1313 C C . ASP A 1 171 ? -1.510 -6.267 23.193 1.00 96.12 171 ASP A C 1
ATOM 1315 O O . ASP A 1 171 ? -2.655 -6.723 23.080 1.00 96.12 171 ASP A O 1
ATOM 1319 N N . ASP A 1 172 ? -0.754 -6.551 24.253 1.00 95.50 172 ASP A N 1
ATOM 1320 C CA . ASP A 1 172 ? -1.226 -7.384 25.361 1.00 95.50 172 ASP A CA 1
ATOM 1321 C C . ASP A 1 172 ? -2.348 -6.735 26.187 1.00 95.50 172 ASP A C 1
ATOM 1323 O O . ASP A 1 172 ? -3.109 -7.455 26.835 1.00 95.50 172 ASP A O 1
ATOM 1327 N N . ASN A 1 173 ? -2.503 -5.410 26.098 1.00 95.62 173 ASN A N 1
ATOM 1328 C CA . ASN A 1 173 ? -3.554 -4.616 26.740 1.00 95.62 173 ASN A CA 1
ATOM 1329 C C . ASN A 1 173 ? -4.751 -4.353 25.803 1.00 95.62 173 ASN A C 1
ATOM 1331 O O . ASN A 1 173 ? -5.572 -3.471 26.071 1.00 95.62 173 ASN A O 1
ATOM 1335 N N . GLU A 1 174 ? -4.837 -5.088 24.689 1.00 95.62 174 GLU A N 1
ATOM 1336 C CA . GLU A 1 174 ? -5.853 -4.937 23.641 1.00 95.62 174 GLU A CA 1
ATOM 1337 C C . GLU A 1 174 ? -5.869 -3.555 22.964 1.00 95.62 174 GLU A C 1
ATOM 1339 O O . GLU A 1 174 ? -6.870 -3.170 22.349 1.00 95.62 174 GLU A O 1
ATOM 1344 N N . GLN A 1 175 ? -4.770 -2.803 23.043 1.00 95.62 175 GLN A N 1
ATOM 1345 C CA . GLN A 1 175 ? -4.630 -1.519 22.366 1.00 95.62 175 GLN A CA 1
ATOM 1346 C C . GLN A 1 175 ? -4.227 -1.720 20.900 1.00 95.62 175 GLN A C 1
ATOM 1348 O O . GLN A 1 175 ? -3.376 -2.560 20.601 1.00 95.62 175 GLN A O 1
ATOM 1353 N N . PRO A 1 176 ? -4.810 -0.953 19.963 1.00 96.94 176 PRO A N 1
ATOM 1354 C CA . PRO A 1 176 ? -4.538 -1.107 18.539 1.00 96.94 176 PRO A CA 1
ATOM 1355 C C . PRO A 1 176 ? -3.129 -0.625 18.164 1.00 96.94 176 PRO A C 1
ATOM 1357 O O . PRO A 1 176 ? -2.786 0.550 18.315 1.00 96.94 176 PRO A O 1
ATOM 1360 N N . LEU A 1 177 ? -2.335 -1.526 17.592 1.00 97.12 177 LEU A N 1
ATOM 1361 C CA . LEU A 1 177 ? -0.989 -1.259 17.081 1.00 97.12 177 LEU A CA 1
ATOM 1362 C C . LEU A 1 177 ? -0.995 -0.831 15.609 1.00 97.12 177 LEU A C 1
ATOM 1364 O O . LEU A 1 177 ? -0.135 -0.056 15.199 1.00 97.12 177 LEU A O 1
ATOM 1368 N N . GLY A 1 178 ? -1.955 -1.316 14.820 1.00 97.19 178 GLY A N 1
ATOM 1369 C CA . GLY A 1 178 ? -2.080 -1.008 13.394 1.00 97.19 178 GLY A CA 1
ATOM 1370 C C . GLY A 1 178 ? -2.929 -2.030 12.644 1.00 97.19 178 GLY A C 1
ATOM 1371 O O . GLY A 1 178 ? -3.237 -3.093 13.178 1.00 97.19 178 GLY A O 1
ATOM 1372 N N . LEU A 1 179 ? -3.291 -1.731 11.399 1.00 96.75 179 LEU A N 1
ATOM 1373 C CA . LEU A 1 179 ? -3.966 -2.669 10.497 1.00 96.75 179 LEU A CA 1
ATOM 1374 C C . LEU A 1 179 ? -2.934 -3.374 9.619 1.00 96.75 179 LEU A C 1
ATOM 1376 O O . LEU A 1 179 ? -2.374 -2.758 8.721 1.00 96.75 179 LEU A O 1
ATOM 1380 N N . LEU A 1 180 ? -2.671 -4.655 9.856 1.00 97.00 180 LEU A N 1
ATOM 1381 C CA . LEU A 1 180 ? -1.782 -5.425 8.992 1.00 97.00 180 LEU A CA 1
ATOM 1382 C C . LEU A 1 180 ? -2.552 -5.884 7.754 1.00 97.00 180 LEU A C 1
ATOM 1384 O O . LEU A 1 180 ? -3.422 -6.752 7.845 1.00 97.00 180 LEU A O 1
ATOM 1388 N N . PHE A 1 181 ? -2.220 -5.318 6.596 1.00 95.50 181 PHE A N 1
ATOM 1389 C CA . PHE A 1 181 ? -2.762 -5.768 5.319 1.00 95.50 181 PHE A CA 1
ATOM 1390 C C . PHE A 1 181 ? -2.030 -7.023 4.853 1.00 95.50 181 PHE A C 1
ATOM 1392 O O . PHE A 1 181 ? -0.800 -7.074 4.821 1.00 95.50 181 PHE A O 1
ATOM 1399 N N . ILE A 1 182 ? -2.783 -8.038 4.430 1.00 94.69 182 ILE A N 1
ATOM 1400 C CA . ILE A 1 182 ? -2.187 -9.287 3.941 1.00 94.69 182 ILE A CA 1
ATOM 1401 C C . ILE A 1 182 ? -1.374 -9.050 2.673 1.00 94.69 182 ILE A C 1
ATOM 1403 O O . ILE A 1 182 ? -0.360 -9.710 2.491 1.00 94.69 182 ILE A O 1
ATOM 1407 N N . SER A 1 183 ? -1.741 -8.053 1.860 1.00 94.75 183 SER A N 1
ATOM 1408 C CA . SER A 1 183 ? -0.934 -7.616 0.717 1.00 94.75 183 SER A CA 1
ATOM 1409 C C . SER A 1 183 ? 0.506 -7.280 1.099 1.00 94.75 183 SER A C 1
ATOM 1411 O O . SER A 1 183 ? 1.421 -7.565 0.331 1.00 94.75 183 SER A O 1
ATOM 1413 N N . ASP A 1 184 ? 0.717 -6.700 2.282 1.00 95.19 184 ASP A N 1
ATOM 1414 C CA . ASP A 1 184 ? 2.025 -6.211 2.722 1.00 95.19 184 ASP A CA 1
ATOM 1415 C C . ASP A 1 184 ? 2.916 -7.397 3.088 1.00 95.19 184 ASP A C 1
ATOM 1417 O O . ASP A 1 184 ? 4.080 -7.459 2.693 1.00 95.19 184 ASP A O 1
ATOM 1421 N N . VAL A 1 185 ? 2.321 -8.399 3.736 1.00 95.94 185 VAL A N 1
ATOM 1422 C CA . VAL A 1 185 ? 2.938 -9.698 4.020 1.00 95.94 185 VAL A CA 1
ATOM 1423 C C . VAL A 1 185 ? 3.240 -10.440 2.713 1.00 95.94 185 VAL A C 1
ATOM 1425 O O . VAL A 1 185 ? 4.380 -10.841 2.471 1.00 95.94 185 VAL A O 1
ATOM 1428 N N . THR A 1 186 ? 2.247 -10.564 1.826 1.00 94.12 186 THR A N 1
ATOM 1429 C CA . THR A 1 186 ? 2.374 -11.344 0.586 1.00 94.12 186 THR A CA 1
ATOM 1430 C C . THR A 1 186 ? 3.241 -10.688 -0.480 1.00 94.12 186 THR A C 1
ATOM 1432 O O . THR A 1 186 ? 3.657 -11.351 -1.423 1.00 94.12 186 THR A O 1
ATOM 1435 N N . SER A 1 187 ? 3.556 -9.398 -0.331 1.00 92.81 187 SER A N 1
ATOM 1436 C CA . SER A 1 187 ? 4.557 -8.718 -1.162 1.00 92.81 187 SER A CA 1
ATOM 1437 C C . SER A 1 187 ? 5.987 -9.198 -0.888 1.00 92.81 187 SER A C 1
ATOM 1439 O O . SER A 1 187 ? 6.888 -8.935 -1.686 1.00 92.81 187 SER A O 1
ATOM 1441 N N . ARG A 1 188 ? 6.209 -9.873 0.250 1.00 95.12 188 ARG A N 1
ATOM 1442 C CA . ARG A 1 188 ? 7.515 -10.394 0.673 1.00 95.12 188 ARG A CA 1
ATOM 1443 C C . ARG A 1 188 ? 7.620 -11.903 0.537 1.00 95.12 188 ARG A C 1
ATOM 1445 O O . ARG A 1 188 ? 8.668 -12.393 0.133 1.00 95.12 188 ARG A O 1
ATOM 1452 N N . VAL A 1 189 ? 6.563 -12.616 0.914 1.00 95.44 189 VAL A N 1
ATOM 1453 C CA . VAL A 1 189 ? 6.538 -14.080 0.985 1.00 95.44 189 VAL A CA 1
ATOM 1454 C C . VAL A 1 189 ? 5.180 -14.571 0.510 1.00 95.44 189 VAL A C 1
ATOM 1456 O O . VAL A 1 189 ? 4.154 -14.067 0.962 1.00 95.44 189 VAL A O 1
ATOM 1459 N N . SER A 1 190 ? 5.149 -15.552 -0.387 1.00 95.88 190 SER A N 1
ATOM 1460 C CA . SER A 1 190 ? 3.883 -16.100 -0.889 1.00 95.88 190 SER A CA 1
ATOM 1461 C C . SER A 1 190 ? 3.067 -16.784 0.221 1.00 95.88 190 SER A C 1
ATOM 1463 O O . SER A 1 190 ? 3.605 -17.197 1.249 1.00 95.88 190 SER A O 1
ATOM 1465 N N . LYS A 1 191 ? 1.750 -16.936 0.023 1.00 94.19 191 LYS A N 1
ATOM 1466 C CA . LYS A 1 191 ? 0.894 -17.642 0.996 1.00 94.19 191 LYS A CA 1
ATOM 1467 C C . LYS A 1 191 ? 1.347 -19.091 1.219 1.00 94.19 191 LYS A C 1
ATOM 1469 O O . LYS A 1 191 ? 1.398 -19.530 2.364 1.00 94.19 191 LYS A O 1
ATOM 1474 N N . ASP A 1 192 ? 1.755 -19.780 0.157 1.00 95.25 192 ASP A N 1
ATOM 1475 C CA . ASP A 1 192 ? 2.221 -21.170 0.222 1.00 95.25 192 ASP A CA 1
ATOM 1476 C C . ASP A 1 192 ? 3.508 -21.293 1.051 1.00 95.25 192 ASP A C 1
ATOM 1478 O O . ASP A 1 192 ? 3.658 -22.203 1.866 1.00 95.25 192 ASP A O 1
ATOM 1482 N N . GLU A 1 193 ? 4.429 -20.336 0.914 1.00 96.62 193 GLU A N 1
ATOM 1483 C CA . GLU A 1 193 ? 5.633 -20.280 1.746 1.00 96.62 193 GLU A CA 1
ATOM 1484 C C . GLU A 1 193 ? 5.315 -19.960 3.210 1.00 96.62 193 GLU A C 1
ATOM 1486 O O . GLU A 1 193 ? 5.961 -20.508 4.110 1.00 96.62 193 GLU A O 1
ATOM 1491 N N . ILE A 1 194 ? 4.324 -19.100 3.475 1.00 96.50 194 ILE A N 1
ATOM 1492 C CA . ILE A 1 194 ? 3.860 -18.833 4.842 1.00 96.50 194 ILE A CA 1
ATOM 1493 C C . ILE A 1 194 ? 3.366 -20.128 5.488 1.00 96.50 194 ILE A C 1
ATOM 1495 O O . ILE A 1 194 ? 3.732 -20.417 6.627 1.00 96.50 194 ILE A O 1
ATOM 1499 N N . GLU A 1 195 ? 2.597 -20.936 4.763 1.00 95.69 195 GLU A N 1
ATOM 1500 C CA . GLU A 1 195 ? 2.087 -22.212 5.261 1.00 95.69 195 GLU A CA 1
ATOM 1501 C C . GLU A 1 195 ? 3.197 -23.261 5.446 1.00 95.69 195 GLU A C 1
ATOM 1503 O O . GLU A 1 195 ? 3.294 -23.885 6.508 1.00 95.69 195 GLU A O 1
ATOM 1508 N N . ALA A 1 196 ? 4.078 -23.415 4.457 1.00 97.00 196 ALA A N 1
ATOM 1509 C CA . ALA A 1 196 ? 5.106 -24.452 4.467 1.00 97.00 196 ALA A CA 1
ATOM 1510 C C . ALA A 1 196 ? 6.271 -24.154 5.425 1.00 97.00 196 ALA A C 1
ATOM 1512 O O . ALA A 1 196 ? 6.786 -25.062 6.079 1.00 97.00 196 ALA A O 1
ATOM 1513 N N . LYS A 1 197 ? 6.712 -22.891 5.505 1.00 97.81 197 LYS A N 1
ATOM 1514 C CA . LYS A 1 197 ? 7.976 -22.515 6.160 1.00 97.81 197 LYS A CA 1
ATOM 1515 C C . LYS A 1 197 ? 7.800 -21.601 7.367 1.00 97.81 197 LYS A C 1
ATOM 1517 O O . LYS A 1 197 ? 8.567 -21.719 8.321 1.00 97.81 197 LYS A O 1
ATOM 1522 N N . TYR A 1 198 ? 6.807 -20.714 7.346 1.00 97.56 198 TYR A N 1
ATOM 1523 C CA . TYR A 1 198 ? 6.631 -19.684 8.380 1.00 97.56 198 TYR A CA 1
ATOM 1524 C C . TYR A 1 198 ? 5.399 -19.908 9.264 1.00 97.56 198 TYR A C 1
ATOM 1526 O O . TYR A 1 198 ? 5.032 -19.036 10.047 1.00 97.56 198 TYR A O 1
ATOM 1534 N N . SER A 1 199 ? 4.785 -21.093 9.213 1.00 97.06 199 SER A N 1
ATOM 1535 C CA . SER A 1 199 ? 3.537 -21.385 9.931 1.00 97.06 199 SER A CA 1
ATOM 1536 C C . SER A 1 199 ? 3.646 -21.298 11.449 1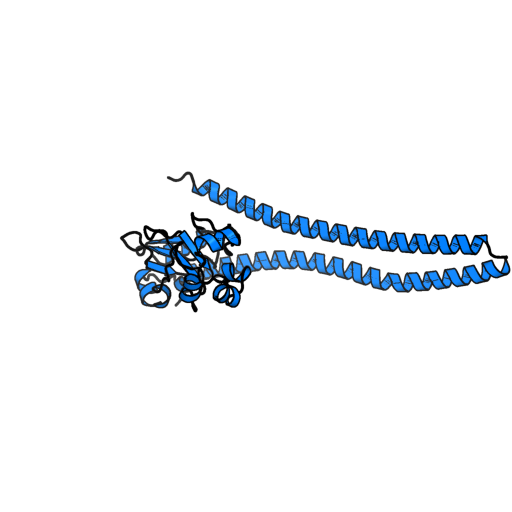.00 97.06 199 SER A C 1
ATOM 1538 O O . SER A 1 199 ? 2.643 -21.094 12.127 1.00 97.06 199 SER A O 1
ATOM 1540 N N . LYS A 1 200 ? 4.865 -21.420 11.984 1.00 98.00 200 LYS A N 1
ATOM 1541 C CA . LYS A 1 200 ? 5.174 -21.288 13.415 1.00 98.00 200 LYS A CA 1
ATOM 1542 C C . LYS A 1 200 ? 5.878 -19.975 13.770 1.00 98.00 200 LYS A C 1
ATOM 1544 O O . LYS A 1 200 ? 6.148 -19.742 14.943 1.00 98.00 200 LYS A O 1
ATOM 1549 N N . THR A 1 201 ? 6.207 -19.138 12.787 1.00 98.19 201 THR A N 1
ATOM 1550 C CA . THR A 1 201 ? 6.869 -17.851 13.023 1.00 98.19 201 THR A CA 1
ATOM 1551 C C . THR A 1 201 ? 5.862 -16.873 13.613 1.00 98.19 201 THR A C 1
ATOM 1553 O O . THR A 1 201 ? 4.749 -16.746 13.096 1.00 98.19 201 THR A O 1
ATOM 1556 N N . SER A 1 202 ? 6.234 -16.184 14.694 1.00 98.31 202 SER A N 1
ATOM 1557 C CA . SER A 1 202 ? 5.374 -15.152 15.274 1.00 98.31 202 SER A CA 1
ATOM 1558 C C . SER A 1 202 ? 5.204 -13.976 14.304 1.00 98.31 202 SER A C 1
ATOM 1560 O O . SER A 1 202 ? 6.087 -13.702 13.486 1.00 98.31 202 SER A O 1
ATOM 1562 N N . VAL A 1 203 ? 4.087 -13.250 14.392 1.00 97.69 203 VAL A N 1
ATOM 1563 C CA . VAL A 1 203 ? 3.862 -12.027 13.603 1.00 97.69 203 VAL A CA 1
ATOM 1564 C C . VAL A 1 203 ? 5.005 -11.039 13.837 1.00 97.69 203 VAL A C 1
ATOM 1566 O O . VAL A 1 203 ? 5.542 -10.485 12.882 1.00 97.69 203 VAL A O 1
ATOM 1569 N N . LYS A 1 204 ? 5.433 -10.860 15.092 1.00 97.31 204 LYS A N 1
ATOM 1570 C CA . LYS A 1 204 ? 6.570 -10.002 15.447 1.00 97.31 204 LYS A CA 1
ATOM 1571 C C . LYS A 1 204 ? 7.843 -10.376 14.692 1.00 97.31 204 LYS A C 1
ATOM 1573 O O . LYS A 1 204 ? 8.434 -9.508 14.047 1.00 97.31 204 LYS A O 1
ATOM 1578 N N . ASP A 1 205 ? 8.259 -11.636 14.787 1.00 97.56 205 ASP A N 1
ATOM 1579 C CA . ASP A 1 205 ? 9.526 -12.083 14.205 1.00 97.56 205 ASP A CA 1
ATOM 1580 C C . ASP A 1 205 ? 9.469 -12.000 12.680 1.00 97.56 205 ASP A C 1
ATOM 1582 O O . ASP A 1 205 ? 10.432 -11.570 12.049 1.00 97.56 205 ASP A O 1
ATOM 1586 N N . PHE A 1 206 ? 8.313 -12.316 12.088 1.00 97.62 206 PHE A N 1
ATOM 1587 C CA . PHE A 1 206 ? 8.096 -12.188 10.651 1.00 97.62 206 PHE A CA 1
ATOM 1588 C C . PHE A 1 206 ? 8.237 -10.733 10.178 1.00 97.62 206 PHE A C 1
ATOM 1590 O O . PHE A 1 206 ? 8.984 -10.453 9.239 1.00 97.62 206 PHE A O 1
ATOM 1597 N N . LEU A 1 207 ? 7.553 -9.788 10.837 1.00 96.81 207 LEU A N 1
ATOM 1598 C CA . LEU A 1 207 ? 7.593 -8.369 10.462 1.00 96.81 207 LEU A CA 1
ATOM 1599 C C . LEU A 1 207 ? 9.015 -7.792 10.555 1.00 96.81 207 LEU A C 1
ATOM 1601 O O . LEU A 1 207 ? 9.410 -7.008 9.690 1.00 96.81 207 LEU A O 1
ATOM 1605 N N . GLN A 1 208 ? 9.787 -8.207 11.566 1.00 95.88 208 GLN A N 1
ATOM 1606 C CA . GLN A 1 208 ? 11.186 -7.805 11.739 1.00 95.88 208 GLN A CA 1
ATOM 1607 C C . GLN A 1 208 ? 12.108 -8.447 10.699 1.00 95.88 208 GLN A C 1
ATOM 1609 O O . GLN A 1 208 ? 12.922 -7.748 10.100 1.00 95.88 208 GLN A O 1
ATOM 1614 N N . GLN A 1 209 ? 11.967 -9.753 10.459 1.00 96.69 209 GLN A N 1
ATOM 1615 C CA . GLN A 1 209 ? 12.806 -10.500 9.521 1.00 96.69 209 GLN A CA 1
ATOM 1616 C C . GLN A 1 209 ? 12.685 -9.976 8.085 1.00 96.69 209 GLN A C 1
ATOM 1618 O O . GLN A 1 209 ? 13.687 -9.891 7.379 1.00 96.69 209 GLN A O 1
ATOM 1623 N N . PHE A 1 210 ? 11.468 -9.644 7.646 1.00 96.56 210 PHE A N 1
ATOM 1624 C CA . PHE A 1 210 ? 11.192 -9.259 6.257 1.00 96.56 210 PHE A CA 1
ATOM 1625 C C . PHE A 1 210 ? 11.100 -7.751 6.025 1.00 96.56 210 PHE A C 1
ATOM 1627 O O . PHE A 1 210 ? 10.794 -7.330 4.906 1.00 96.56 210 PHE A O 1
ATOM 1634 N N . GLU A 1 211 ? 11.334 -6.945 7.067 1.00 95.69 211 GLU A N 1
ATOM 1635 C CA . GLU A 1 211 ? 11.193 -5.487 7.033 1.00 95.69 211 GLU A CA 1
ATOM 1636 C C . GLU A 1 211 ? 9.925 -5.056 6.271 1.00 95.69 211 GLU A C 1
ATOM 1638 O O . GLU A 1 211 ? 9.972 -4.329 5.266 1.00 95.69 211 GLU A O 1
ATOM 1643 N N . VAL A 1 212 ? 8.780 -5.601 6.693 1.00 95.25 212 VAL A N 1
ATOM 1644 C CA . VAL A 1 212 ? 7.502 -5.380 6.007 1.00 95.25 212 VAL A CA 1
ATOM 1645 C C . VAL A 1 212 ? 7.167 -3.890 6.049 1.00 95.25 212 VAL A C 1
ATOM 1647 O O . VAL A 1 212 ? 7.229 -3.258 7.104 1.00 95.25 212 VAL A O 1
ATOM 1650 N N . LEU A 1 213 ? 6.833 -3.325 4.890 1.00 94.88 213 LEU A N 1
ATOM 1651 C CA . LEU A 1 213 ? 6.429 -1.929 4.752 1.00 94.88 213 LEU A CA 1
ATOM 1652 C C . LEU A 1 213 ? 4.910 -1.857 4.678 1.00 94.88 213 LEU A C 1
ATOM 1654 O O . LEU A 1 213 ? 4.307 -2.543 3.858 1.00 94.88 213 LEU A O 1
ATOM 1658 N N . ASP A 1 214 ? 4.318 -0.998 5.499 1.00 94.88 214 ASP A N 1
ATOM 1659 C CA . ASP A 1 214 ? 2.899 -0.681 5.414 1.00 94.88 214 ASP A CA 1
ATOM 1660 C C . ASP A 1 214 ? 2.580 0.002 4.079 1.00 94.88 214 ASP A C 1
ATOM 1662 O O . ASP A 1 214 ? 3.223 0.989 3.696 1.00 94.88 214 ASP A O 1
ATOM 1666 N N . ASN A 1 215 ? 1.585 -0.501 3.352 1.00 89.00 215 ASN A N 1
ATOM 1667 C CA . ASN A 1 215 ? 1.281 0.036 2.027 1.00 89.00 215 ASN A CA 1
ATOM 1668 C C . ASN A 1 215 ? 0.692 1.458 2.056 1.00 89.00 215 ASN A C 1
ATOM 1670 O O . ASN A 1 215 ? 0.852 2.169 1.057 1.00 89.00 215 ASN A O 1
ATOM 1674 N N . ILE A 1 216 ? 0.079 1.890 3.165 1.00 89.38 216 ILE A N 1
ATOM 1675 C CA . ILE A 1 216 ? -0.556 3.208 3.301 1.00 89.38 216 ILE A CA 1
ATOM 1676 C C . ILE A 1 216 ? 0.496 4.267 3.636 1.00 89.38 216 ILE A C 1
ATOM 1678 O O . ILE A 1 216 ? 0.674 5.242 2.909 1.00 89.38 216 ILE A O 1
ATOM 1682 N N . THR A 1 217 ? 1.212 4.068 4.736 1.00 91.69 217 THR A N 1
ATOM 1683 C CA . THR A 1 217 ? 2.142 5.037 5.336 1.00 91.69 217 THR A CA 1
ATOM 1684 C C . THR A 1 217 ? 3.572 4.886 4.828 1.00 91.69 217 THR A C 1
ATOM 1686 O O . THR A 1 217 ? 4.398 5.770 5.059 1.00 91.69 217 THR A O 1
ATOM 1689 N N . LYS A 1 218 ? 3.884 3.769 4.155 1.00 91.88 218 LYS A N 1
ATOM 1690 C CA . LYS A 1 218 ? 5.239 3.377 3.728 1.00 91.88 218 LYS A CA 1
ATOM 1691 C C . LYS A 1 218 ? 6.231 3.214 4.882 1.00 91.88 218 LYS A C 1
ATOM 1693 O O . LYS A 1 218 ? 7.437 3.144 4.650 1.00 91.88 218 LYS A O 1
ATOM 1698 N N . GLN A 1 219 ? 5.746 3.142 6.121 1.00 93.31 219 GLN A N 1
ATOM 1699 C CA . GLN A 1 219 ? 6.583 2.928 7.295 1.00 93.31 219 GLN A CA 1
ATOM 1700 C C . GLN A 1 219 ? 6.887 1.441 7.478 1.00 93.31 219 GLN A C 1
ATOM 1702 O O . GLN A 1 219 ? 6.061 0.578 7.184 1.00 93.31 219 GLN A O 1
ATOM 1707 N N . LYS A 1 220 ? 8.090 1.144 7.982 1.00 94.94 220 LYS A N 1
ATOM 1708 C CA . LYS 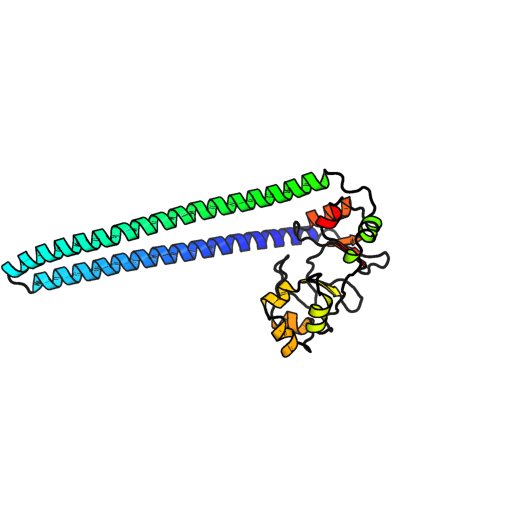A 1 220 ? 8.453 -0.209 8.413 1.00 94.94 220 LYS A CA 1
ATOM 1709 C C . LYS A 1 220 ? 7.605 -0.606 9.614 1.00 94.94 220 LYS A C 1
ATOM 1711 O O . LYS A 1 220 ? 7.488 0.162 10.569 1.00 94.94 220 LYS A O 1
ATOM 1716 N N . TRP A 1 221 ? 7.081 -1.825 9.589 1.00 95.69 221 TRP A N 1
ATOM 1717 C CA . TRP A 1 221 ? 6.452 -2.417 10.757 1.00 95.69 221 TRP A CA 1
ATOM 1718 C C . TRP A 1 221 ? 7.475 -2.648 11.866 1.00 95.69 221 TRP A C 1
ATOM 1720 O O . TRP A 1 221 ? 8.550 -3.205 11.647 1.00 95.69 221 TRP A O 1
ATOM 1730 N N . THR A 1 222 ? 7.130 -2.216 13.078 1.00 92.44 222 THR A N 1
ATOM 1731 C CA . THR A 1 222 ? 7.939 -2.424 14.284 1.00 92.44 222 THR A CA 1
ATOM 1732 C C . THR A 1 222 ? 7.084 -3.020 15.398 1.00 92.44 222 THR A C 1
ATOM 1734 O O . THR A 1 222 ? 5.861 -3.089 15.289 1.00 92.44 222 THR A O 1
ATOM 1737 N N . VAL A 1 223 ? 7.713 -3.406 16.511 1.00 85.12 223 VAL A N 1
ATOM 1738 C CA . VAL A 1 223 ? 6.997 -3.846 17.725 1.00 85.12 223 VAL A CA 1
ATOM 1739 C C . VAL A 1 223 ? 6.084 -2.769 18.309 1.00 85.12 223 VAL A C 1
ATOM 1741 O O . VAL A 1 223 ? 5.117 -3.101 18.982 1.00 85.12 223 VAL A O 1
ATOM 1744 N N . ALA A 1 224 ? 6.364 -1.492 18.037 1.00 90.81 224 ALA A N 1
ATOM 1745 C CA . ALA A 1 224 ? 5.501 -0.387 18.439 1.00 90.81 224 ALA A CA 1
ATOM 1746 C C . ALA A 1 224 ? 4.255 -0.249 17.539 1.00 90.81 224 ALA A C 1
ATOM 1748 O O . ALA A 1 224 ? 3.402 0.596 17.805 1.00 90.81 224 ALA A O 1
ATOM 1749 N N . GLY A 1 225 ? 4.144 -1.067 16.487 1.00 92.06 225 GLY A N 1
ATOM 1750 C CA . GLY A 1 225 ? 3.091 -0.985 15.484 1.00 92.06 225 GLY A CA 1
ATOM 1751 C C . GLY A 1 225 ? 3.351 0.077 14.417 1.00 92.06 225 GLY A C 1
ATOM 1752 O O . GLY A 1 225 ? 4.437 0.656 14.329 1.00 92.06 225 GLY A O 1
ATOM 1753 N N . VAL A 1 226 ? 2.328 0.312 13.595 1.00 93.25 226 VAL A N 1
ATOM 1754 C CA . VAL A 1 226 ? 2.267 1.368 12.577 1.00 93.25 226 VAL A CA 1
ATOM 1755 C C . VAL A 1 226 ? 0.879 1.988 12.654 1.00 93.25 226 VAL A C 1
ATOM 1757 O O . VAL A 1 226 ? -0.133 1.312 12.481 1.00 93.25 226 VAL A O 1
ATOM 1760 N N . LYS A 1 227 ? 0.809 3.299 12.895 1.00 94.00 227 LYS A N 1
ATOM 1761 C CA . LYS A 1 227 ? -0.466 4.029 12.963 1.00 94.00 227 LYS A CA 1
ATOM 1762 C C . LYS A 1 227 ? -0.983 4.370 11.565 1.00 94.00 227 LYS A C 1
ATOM 1764 O O . LYS A 1 227 ? -1.043 5.533 11.184 1.00 94.00 227 LYS A O 1
ATOM 1769 N N . ASN A 1 228 ? -1.374 3.343 10.820 1.00 95.31 228 ASN A N 1
ATOM 1770 C CA . ASN A 1 228 ? -1.983 3.430 9.488 1.00 95.31 228 ASN A CA 1
ATOM 1771 C C . ASN A 1 228 ? -3.524 3.496 9.525 1.00 95.31 228 ASN A C 1
ATOM 1773 O O . ASN A 1 228 ? -4.207 3.154 8.562 1.00 95.31 228 ASN A O 1
ATOM 1777 N N . TYR A 1 229 ? -4.081 3.921 10.656 1.00 96.00 229 TYR A N 1
ATOM 1778 C CA . TYR A 1 229 ? -5.514 4.010 10.900 1.00 96.00 229 TYR A CA 1
ATOM 1779 C C . TYR A 1 229 ? -5.841 5.276 11.694 1.00 96.00 229 TYR A C 1
ATOM 1781 O O . TYR A 1 229 ? -4.966 5.927 12.272 1.00 96.00 229 TYR A O 1
ATOM 1789 N N . VAL A 1 230 ? -7.124 5.614 11.743 1.00 96.44 230 VAL A N 1
ATOM 1790 C CA . VAL A 1 230 ? -7.659 6.737 12.513 1.00 96.44 230 VAL A CA 1
ATOM 1791 C C . VAL A 1 230 ? -8.438 6.202 13.703 1.00 96.44 230 VAL A C 1
ATOM 1793 O O . VAL A 1 230 ? -9.272 5.316 13.552 1.00 96.44 230 VAL A O 1
ATOM 1796 N N . VAL A 1 231 ? -8.183 6.735 14.895 1.00 96.56 231 VAL A N 1
ATOM 1797 C CA . VAL A 1 231 ? -8.977 6.401 16.084 1.00 96.56 231 VAL A CA 1
ATOM 1798 C C . VAL A 1 231 ? -10.294 7.170 16.041 1.00 96.56 231 VAL A C 1
ATOM 1800 O O . VAL A 1 231 ? -10.300 8.401 15.968 1.00 96.56 231 VAL A O 1
ATOM 1803 N N . VAL A 1 232 ? -11.399 6.439 16.134 1.00 95.88 232 VAL A N 1
ATOM 1804 C CA . VAL A 1 232 ? -12.767 6.968 16.120 1.00 95.88 232 VAL A CA 1
ATOM 1805 C C . VAL A 1 232 ? -13.469 6.484 17.385 1.00 95.88 232 VAL A C 1
ATOM 1807 O O . VAL A 1 232 ? -13.257 5.354 17.816 1.00 95.88 232 VAL A O 1
ATOM 1810 N N . LYS A 1 233 ? -14.283 7.321 18.021 1.00 95.00 233 LYS A N 1
ATOM 1811 C CA . LYS A 1 233 ? -15.121 6.895 19.149 1.00 95.00 233 LYS A CA 1
ATOM 1812 C C . LYS A 1 233 ? -16.469 6.436 18.623 1.00 95.00 233 LYS A C 1
ATOM 1814 O O . LYS A 1 233 ? -17.003 7.047 17.707 1.00 95.00 233 LYS A O 1
ATOM 1819 N N . ILE A 1 234 ? -17.071 5.425 19.245 1.00 93.38 234 ILE A N 1
ATOM 1820 C CA . ILE A 1 234 ? -18.431 4.990 18.882 1.00 93.38 234 ILE A CA 1
ATOM 1821 C C . ILE A 1 234 ? -19.485 6.106 19.028 1.00 93.38 234 ILE A C 1
ATOM 1823 O O . ILE A 1 234 ? -20.526 6.064 18.380 1.00 93.38 234 ILE A O 1
ATOM 1827 N N . THR A 1 235 ? -19.202 7.114 19.858 1.00 92.38 235 THR A N 1
ATOM 1828 C CA . THR A 1 235 ? -20.041 8.303 20.057 1.00 92.38 235 THR A CA 1
ATOM 1829 C C . THR A 1 235 ? -19.849 9.383 18.993 1.00 92.38 235 THR A C 1
ATOM 1831 O O . THR A 1 235 ? -20.600 10.354 19.003 1.00 92.38 235 THR A O 1
ATOM 1834 N N . ASP A 1 236 ? -18.830 9.274 18.133 1.00 92.50 236 ASP A N 1
ATOM 1835 C CA . ASP A 1 236 ? -18.634 10.222 17.037 1.00 92.50 236 ASP A CA 1
ATOM 1836 C C . ASP A 1 236 ? -19.777 10.075 16.020 1.00 92.50 236 ASP A C 1
ATOM 1838 O O . ASP A 1 236 ? -20.278 8.978 15.754 1.00 92.50 236 ASP A O 1
ATOM 1842 N N . SER A 1 237 ? -20.175 11.184 15.404 1.00 89.81 237 SER A N 1
ATOM 1843 C CA . SER A 1 237 ? -21.090 11.147 14.261 1.00 89.81 237 SER A CA 1
ATOM 1844 C C . SER A 1 237 ? -20.402 10.592 13.006 1.00 89.81 237 SER A C 1
ATOM 1846 O O . SER A 1 237 ? -19.171 10.614 12.871 1.00 89.81 237 SER A O 1
ATOM 1848 N N . ALA A 1 238 ? -21.195 10.147 12.027 1.00 89.50 238 ALA A N 1
ATOM 1849 C CA . ALA A 1 238 ? -20.680 9.738 10.719 1.00 89.50 238 ALA A CA 1
ATOM 1850 C C . ALA A 1 238 ? -19.887 10.869 10.035 1.00 89.50 238 ALA A C 1
ATOM 1852 O O . ALA A 1 238 ? -18.823 10.634 9.461 1.00 89.50 238 ALA A O 1
ATOM 1853 N N . LYS A 1 239 ? -20.358 12.117 10.176 1.00 86.25 239 LYS A N 1
ATOM 1854 C CA . LYS A 1 239 ? -19.707 13.317 9.633 1.00 86.25 239 LYS A CA 1
ATOM 1855 C C . LYS A 1 239 ? -18.348 13.585 10.273 1.00 86.25 239 LYS A C 1
ATOM 1857 O O . LYS A 1 239 ? -17.3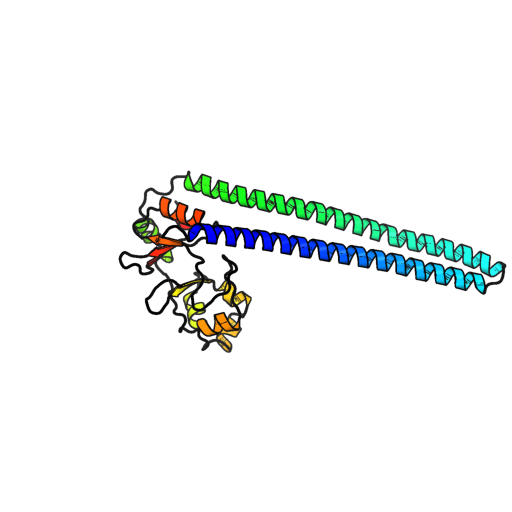73 13.784 9.554 1.00 86.25 239 LYS A O 1
ATOM 1862 N N . GLU A 1 240 ? -18.267 13.565 11.602 1.00 90.88 240 GLU A N 1
ATOM 1863 C CA . GLU A 1 240 ? -16.991 13.735 12.311 1.00 90.88 240 GLU A CA 1
ATOM 1864 C C . GLU A 1 240 ? -16.012 12.614 11.961 1.00 90.88 240 GLU A C 1
ATOM 1866 O O . GLU A 1 240 ? -14.825 12.864 11.766 1.00 90.88 240 GLU A O 1
ATOM 1871 N N . THR A 1 241 ? -16.509 11.383 11.833 1.00 92.38 241 THR A N 1
ATOM 1872 C CA . THR A 1 241 ? -15.698 10.233 11.428 1.00 92.38 241 THR A CA 1
ATOM 1873 C C . THR A 1 241 ? -15.131 10.422 10.022 1.00 92.38 241 THR A C 1
ATOM 1875 O O . THR A 1 241 ? -13.924 10.279 9.824 1.00 92.38 241 THR A O 1
ATOM 1878 N N . ALA A 1 242 ? -15.971 10.799 9.054 1.00 89.38 242 ALA A N 1
ATOM 1879 C CA . ALA A 1 242 ? -15.548 11.064 7.681 1.00 89.38 242 ALA A CA 1
ATOM 1880 C C . ALA A 1 242 ? -14.503 12.189 7.622 1.00 89.38 242 ALA A C 1
ATOM 1882 O O . ALA A 1 242 ? -13.480 12.042 6.954 1.00 89.38 242 ALA A O 1
ATOM 1883 N N . GLN A 1 243 ? -14.712 13.267 8.384 1.00 88.38 243 GLN A N 1
ATOM 1884 C CA . GLN A 1 243 ? -13.755 14.366 8.486 1.00 88.38 243 GLN A CA 1
ATOM 1885 C C . GLN A 1 243 ? -12.411 13.898 9.066 1.00 88.38 243 GLN A C 1
ATOM 1887 O O . GLN A 1 243 ? -11.365 14.177 8.483 1.00 88.38 243 GLN A O 1
ATOM 1892 N N . LYS A 1 244 ? -12.413 13.127 10.163 1.00 93.56 244 LYS A N 1
ATOM 1893 C CA . LYS A 1 244 ? -11.178 12.582 10.758 1.00 93.56 244 LYS A CA 1
ATOM 1894 C C . LYS A 1 244 ? -10.418 11.673 9.788 1.00 93.56 244 LYS A C 1
ATOM 1896 O O . LYS A 1 244 ? -9.189 11.713 9.761 1.00 93.56 244 LYS A O 1
ATOM 1901 N N . LEU A 1 245 ? -11.127 10.859 9.002 1.00 91.75 245 LEU A N 1
ATOM 1902 C CA . LEU A 1 245 ? -10.523 10.014 7.964 1.00 91.75 245 LEU A CA 1
ATOM 1903 C C . LEU A 1 245 ? -9.918 10.844 6.830 1.00 91.75 245 LEU A C 1
ATOM 1905 O O . LEU A 1 245 ? -8.824 10.540 6.368 1.00 91.75 245 LEU A O 1
ATOM 1909 N N . GLN A 1 246 ? -10.591 11.912 6.410 1.00 86.69 246 GLN A N 1
ATOM 1910 C CA . GLN A 1 246 ? -10.091 12.809 5.371 1.00 86.69 246 GLN A CA 1
ATOM 1911 C C . GLN A 1 246 ? -8.840 13.577 5.827 1.00 86.69 246 GLN A C 1
ATOM 1913 O O . GLN A 1 246 ? -7.868 13.692 5.080 1.00 86.69 246 GLN A O 1
ATOM 1918 N N . GLU A 1 247 ? -8.840 14.071 7.066 1.00 89.56 247 GLU A N 1
ATOM 1919 C CA . GLU A 1 247 ? -7.733 14.833 7.656 1.00 89.56 247 GLU A CA 1
ATOM 1920 C C . GLU A 1 247 ? -6.507 13.972 7.998 1.00 89.56 247 GLU A C 1
ATOM 1922 O O . GLU A 1 247 ? -5.443 14.515 8.296 1.00 89.56 247 GLU A O 1
ATOM 1927 N N . SER A 1 248 ? -6.620 12.641 7.951 1.00 90.62 248 SER A N 1
ATOM 1928 C CA . SER A 1 248 ? -5.519 11.740 8.308 1.00 90.62 248 SER A CA 1
ATOM 1929 C C . SER A 1 248 ? -4.375 11.733 7.292 1.00 90.62 248 SER A C 1
ATOM 1931 O O . SER A 1 248 ? -3.305 11.204 7.584 1.00 90.62 248 SER A O 1
ATOM 1933 N N . GLY A 1 249 ? -4.605 12.262 6.086 1.00 86.06 249 GLY A N 1
ATOM 1934 C CA . GLY A 1 249 ? -3.641 12.213 4.986 1.00 86.06 249 GLY A CA 1
ATOM 1935 C C . GLY A 1 249 ? -3.537 10.846 4.299 1.00 86.06 249 GLY A C 1
ATOM 1936 O O . GLY A 1 249 ? -2.734 10.696 3.385 1.00 86.06 249 GLY A O 1
ATOM 1937 N N . PHE A 1 250 ? -4.358 9.858 4.683 1.00 86.06 250 PHE A N 1
ATOM 1938 C CA . PHE A 1 250 ? -4.376 8.522 4.056 1.00 86.06 250 PHE A CA 1
ATOM 1939 C C . PHE A 1 250 ? -5.326 8.432 2.848 1.00 86.06 250 PHE A C 1
ATOM 1941 O O . PHE A 1 250 ? -5.422 7.388 2.201 1.00 86.06 250 PHE A O 1
ATOM 1948 N N . GLY A 1 251 ? -6.047 9.514 2.533 1.00 83.38 251 GLY A N 1
ATOM 1949 C CA . GLY A 1 251 ? -7.006 9.560 1.430 1.00 83.38 251 GLY A CA 1
ATOM 1950 C C . GLY A 1 251 ? -8.146 8.548 1.597 1.00 83.38 251 GLY A C 1
ATOM 1951 O O . GLY A 1 251 ? -8.603 8.285 2.705 1.00 83.38 251 GLY A O 1
ATOM 1952 N N . LEU A 1 252 ? -8.604 7.948 0.494 1.00 81.25 252 LEU A N 1
ATOM 1953 C CA . LEU A 1 252 ? -9.671 6.932 0.509 1.00 81.25 252 LEU A CA 1
ATOM 1954 C C . LEU A 1 252 ? -9.234 5.590 1.129 1.00 81.25 252 LEU A C 1
ATOM 1956 O O . LEU A 1 252 ? -10.071 4.754 1.480 1.00 81.25 252 LEU A O 1
ATOM 1960 N N . SER A 1 253 ? -7.926 5.384 1.294 1.00 86.38 253 SER A N 1
ATOM 1961 C CA . SER A 1 253 ? -7.377 4.215 1.983 1.00 86.38 253 SER A CA 1
ATOM 1962 C C . SER A 1 253 ? -7.479 4.333 3.502 1.00 86.38 253 SER A C 1
ATOM 1964 O O . SER A 1 253 ? -7.255 3.342 4.193 1.00 86.38 253 SER A O 1
ATOM 1966 N N . ALA A 1 254 ? -7.855 5.504 4.034 1.00 89.50 254 ALA A N 1
ATOM 1967 C CA . ALA A 1 254 ? -8.077 5.685 5.460 1.00 89.50 254 ALA A CA 1
ATOM 1968 C C . ALA A 1 254 ? -9.068 4.639 6.000 1.00 89.50 254 ALA A C 1
ATOM 1970 O O . ALA A 1 254 ? -10.108 4.337 5.399 1.00 89.50 254 ALA A O 1
ATOM 1971 N N . ARG A 1 255 ? -8.730 4.079 7.160 1.00 93.56 255 ARG A N 1
AT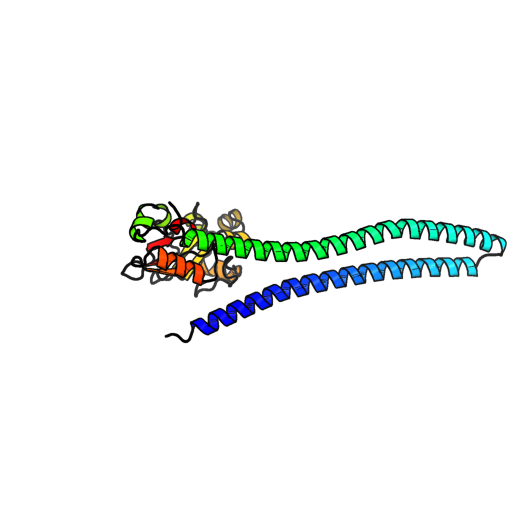OM 1972 C CA . ARG A 1 255 ? -9.581 3.173 7.931 1.00 93.56 255 ARG A CA 1
ATOM 1973 C C . ARG A 1 255 ? -9.701 3.712 9.346 1.00 93.56 255 ARG A C 1
ATOM 1975 O O . ARG A 1 255 ? -8.706 4.109 9.949 1.00 93.56 255 ARG A O 1
ATOM 1982 N N . GLY A 1 256 ? -10.920 3.748 9.857 1.00 95.38 256 GLY A N 1
ATOM 1983 C CA . GLY A 1 256 ? -11.235 4.140 11.218 1.00 95.38 256 GLY A CA 1
ATOM 1984 C C . GLY A 1 256 ? -11.311 2.904 12.094 1.00 95.38 256 GLY A C 1
ATOM 1985 O O . GLY A 1 256 ? -12.134 2.034 11.833 1.00 95.38 256 GLY A O 1
ATOM 1986 N N . VAL A 1 257 ? -10.483 2.823 13.131 1.00 96.62 257 VAL A N 1
ATOM 1987 C CA . VAL A 1 257 ? -10.670 1.853 14.213 1.00 96.62 257 VAL A CA 1
ATOM 1988 C C . VAL A 1 257 ? -11.564 2.514 15.251 1.00 96.62 257 VAL A C 1
ATOM 1990 O O . VAL A 1 257 ? -11.182 3.495 15.893 1.00 96.62 257 VAL A O 1
ATOM 1993 N N . ILE A 1 258 ? -12.772 1.984 15.379 1.00 95.81 258 ILE A N 1
ATOM 1994 C CA . ILE A 1 258 ? -13.805 2.476 16.280 1.00 95.81 258 ILE A CA 1
ATOM 1995 C C . ILE A 1 258 ? -13.574 1.850 17.647 1.00 95.81 258 ILE A C 1
ATOM 1997 O O . ILE A 1 258 ? -13.553 0.626 17.777 1.00 95.81 258 ILE A O 1
ATOM 2001 N N . LEU A 1 259 ? -13.405 2.686 18.665 1.00 95.25 259 LEU A N 1
ATOM 2002 C CA . LEU A 1 259 ? -13.270 2.269 20.053 1.00 95.25 259 LEU A CA 1
ATOM 2003 C C . LEU A 1 259 ? -14.626 2.322 20.763 1.00 95.25 259 LEU A C 1
ATOM 2005 O O . LEU A 1 259 ? -15.411 3.255 20.558 1.00 95.25 259 LEU A O 1
ATOM 2009 N N . ASN A 1 260 ? -14.884 1.333 21.619 1.00 93.69 260 ASN A N 1
ATOM 2010 C CA . ASN A 1 260 ? -16.023 1.347 22.536 1.00 93.69 260 ASN A CA 1
ATOM 2011 C C . ASN A 1 260 ? -15.775 2.294 23.734 1.00 93.69 260 ASN A C 1
ATOM 2013 O O . ASN A 1 260 ? -14.736 2.949 23.835 1.00 93.69 260 ASN A O 1
ATOM 2017 N N . ASN A 1 261 ? -16.721 2.338 24.677 1.00 93.75 261 ASN A N 1
ATOM 2018 C CA . ASN A 1 261 ? -16.636 3.185 25.876 1.00 93.75 261 ASN A CA 1
ATOM 2019 C C . ASN A 1 261 ? -15.486 2.805 26.834 1.00 93.75 261 ASN A C 1
ATOM 2021 O O . ASN A 1 261 ? -15.096 3.617 27.666 1.00 93.75 261 ASN A O 1
ATOM 2025 N N . GLU A 1 262 ? -14.918 1.604 26.697 1.00 95.56 262 GLU A N 1
ATOM 2026 C CA . GLU A 1 262 ? -13.757 1.123 27.460 1.00 95.56 262 GLU A CA 1
ATOM 2027 C C . GLU A 1 262 ? -12.423 1.399 26.738 1.00 95.56 262 GLU A C 1
ATOM 2029 O O . GLU A 1 262 ? -11.377 0.910 27.157 1.00 95.56 262 GLU A O 1
ATOM 2034 N N . ASN A 1 263 ? -12.442 2.166 25.640 1.00 93.31 263 ASN A N 1
ATOM 2035 C CA . ASN A 1 263 ? -11.300 2.392 24.744 1.00 93.31 263 ASN A CA 1
ATOM 2036 C C . ASN A 1 263 ? -10.728 1.111 24.111 1.00 93.31 263 ASN A C 1
ATOM 2038 O O . ASN A 1 263 ? -9.554 1.068 23.740 1.00 93.31 263 ASN A O 1
ATOM 2042 N N . LYS A 1 264 ? -11.550 0.070 23.948 1.00 95.25 264 LYS A N 1
ATOM 2043 C CA . LYS A 1 264 ? -11.166 -1.162 23.252 1.00 95.25 264 LYS A CA 1
ATOM 2044 C C . LYS A 1 264 ? -11.647 -1.137 21.800 1.00 95.25 264 LYS A C 1
ATOM 2046 O O . LYS A 1 264 ? -12.764 -0.675 21.549 1.00 95.25 264 LYS A O 1
ATOM 2051 N N . PRO A 1 265 ? -10.864 -1.660 20.836 1.00 95.69 265 PRO A N 1
ATOM 2052 C CA . PRO A 1 265 ? -11.300 -1.762 19.447 1.00 95.69 265 PRO A CA 1
ATOM 2053 C C . PRO A 1 265 ? -12.583 -2.584 19.311 1.00 95.69 265 PRO A C 1
ATOM 2055 O O . PRO A 1 265 ? -12.659 -3.711 19.811 1.00 95.69 265 PRO A O 1
ATOM 2058 N N . PHE A 1 266 ? -13.569 -2.019 18.625 1.00 92.94 266 PHE A N 1
ATOM 2059 C CA . PHE A 1 266 ? -14.918 -2.561 18.479 1.00 92.94 266 PHE A CA 1
ATOM 2060 C C . PHE A 1 266 ? -15.286 -2.841 17.021 1.00 92.94 266 PHE A C 1
ATOM 2062 O O . PHE A 1 266 ? -15.676 -3.958 16.709 1.00 92.94 266 PHE A O 1
ATOM 2069 N N . ALA A 1 267 ? -15.116 -1.859 16.131 1.00 94.44 267 ALA A N 1
ATOM 2070 C CA . ALA A 1 267 ? -15.390 -1.996 14.696 1.00 94.44 267 ALA A CA 1
ATOM 2071 C C . ALA A 1 267 ? -14.303 -1.323 13.834 1.00 94.44 267 ALA A C 1
ATOM 2073 O O . ALA A 1 267 ? -13.581 -0.448 14.317 1.00 94.44 267 ALA A O 1
ATOM 2074 N N . ILE A 1 268 ? -14.164 -1.736 12.574 1.00 94.12 268 ILE A N 1
ATOM 2075 C CA . ILE A 1 268 ? -13.363 -1.010 11.577 1.00 94.12 268 ILE A CA 1
ATOM 2076 C C . ILE A 1 268 ? -14.322 -0.439 10.547 1.00 94.12 268 ILE A C 1
ATOM 2078 O O . ILE A 1 268 ? -15.187 -1.147 10.042 1.00 94.12 268 ILE A O 1
ATOM 2082 N N . ILE A 1 269 ? -14.150 0.834 10.210 1.00 92.81 269 ILE A N 1
ATOM 2083 C CA . ILE A 1 269 ? -14.937 1.494 9.177 1.00 92.81 269 ILE A CA 1
ATOM 2084 C C . ILE A 1 269 ? -14.036 2.095 8.109 1.00 92.81 269 ILE A C 1
ATOM 2086 O O . ILE A 1 269 ? -12.991 2.677 8.394 1.00 92.81 269 ILE A O 1
ATOM 2090 N N . SER A 1 270 ? -14.432 1.941 6.857 1.00 90.38 270 SER A N 1
ATOM 2091 C CA . SER A 1 270 ? -13.784 2.568 5.714 1.00 90.38 270 SER A CA 1
ATOM 2092 C C . SER A 1 270 ? -14.613 3.743 5.208 1.00 90.38 270 SER A C 1
ATOM 2094 O O . SER A 1 270 ? -15.804 3.857 5.505 1.00 90.38 270 SER A O 1
ATOM 2096 N N . PHE A 1 271 ? -13.975 4.639 4.454 1.00 86.25 271 PHE A N 1
ATOM 2097 C CA . PHE A 1 271 ? -14.639 5.842 3.958 1.00 86.25 271 PHE A CA 1
ATOM 2098 C C . PHE A 1 271 ? -15.879 5.511 3.111 1.00 86.25 271 PHE A C 1
ATOM 2100 O O . PHE A 1 271 ? -16.918 6.127 3.295 1.00 86.25 271 PHE A O 1
ATOM 2107 N N . ASP A 1 272 ? -15.828 4.481 2.263 1.00 84.19 272 ASP A N 1
ATOM 2108 C CA . ASP A 1 272 ? -16.958 4.030 1.435 1.00 84.19 272 ASP A CA 1
ATOM 2109 C C . ASP A 1 272 ? -18.181 3.581 2.251 1.00 84.19 272 ASP A C 1
ATOM 2111 O O . ASP A 1 272 ? -19.306 3.693 1.776 1.00 84.19 272 ASP A O 1
ATOM 2115 N N . LYS A 1 273 ? -17.992 3.137 3.497 1.00 86.69 273 LYS A N 1
ATOM 2116 C CA . LYS A 1 273 ? -19.090 2.718 4.381 1.00 86.69 273 LYS A CA 1
ATOM 2117 C C . LYS A 1 273 ? -19.781 3.880 5.092 1.00 86.69 273 LYS A C 1
ATOM 2119 O O . LYS A 1 273 ? -20.865 3.693 5.627 1.00 86.69 273 LYS A O 1
ATOM 2124 N N . LEU A 1 274 ? -19.176 5.068 5.090 1.00 83.44 274 LEU A N 1
ATOM 2125 C CA . LEU A 1 274 ? -19.771 6.299 5.633 1.00 83.44 274 LEU A CA 1
ATOM 2126 C C . LEU A 1 274 ? -20.608 7.062 4.597 1.00 83.44 274 LEU A C 1
ATOM 2128 O O . LEU A 1 274 ? -21.276 8.036 4.929 1.00 83.44 274 LEU A O 1
ATOM 2132 N N . VAL A 1 275 ? -20.503 6.650 3.336 1.00 70.75 275 VAL A N 1
ATOM 2133 C CA . VAL A 1 275 ? -20.922 7.399 2.144 1.00 70.75 275 VAL A CA 1
ATOM 2134 C C . VAL A 1 275 ? -22.192 6.823 1.507 1.00 70.75 275 VAL A C 1
ATOM 2136 O O . VAL A 1 275 ? -22.768 7.409 0.596 1.00 70.75 275 VAL A O 1
ATOM 2139 N N . VAL A 1 276 ? -22.650 5.678 2.000 1.00 62.81 276 VAL A N 1
ATOM 2140 C CA . VAL A 1 276 ? -23.729 4.861 1.436 1.00 62.81 276 VAL A CA 1
ATOM 2141 C C . VAL A 1 276 ? -24.822 4.765 2.514 1.00 62.81 276 VAL A C 1
ATOM 2143 O O . VAL A 1 276 ? -24.480 4.497 3.661 1.00 62.81 276 VAL A O 1
ATOM 2146 N N . GLN A 1 277 ? -26.118 4.995 2.267 1.00 49.69 277 GLN A N 1
ATOM 2147 C CA . GLN A 1 277 ? -26.924 5.003 1.036 1.00 49.69 277 GLN A CA 1
ATOM 2148 C C . GLN A 1 277 ? -28.049 6.048 1.139 1.00 49.69 277 GLN A C 1
ATOM 2150 O O . GLN A 1 277 ? -28.620 6.178 2.245 1.00 49.69 277 GLN A O 1
#